Protein AF-A0A0C1ZP91-F1 (afdb_monomer)

Solvent-accessible surface area (backbone atoms only — not comparable to full-atom values): 10682 Å² total; per-residue (Å²): 117,46,75,73,34,44,32,31,67,25,42,77,54,98,69,32,85,36,66,92,68,91,70,69,47,80,35,94,42,63,52,50,47,45,60,62,28,72,87,40,62,14,32,35,36,49,31,34,38,62,63,51,17,61,76,68,73,49,92,61,82,46,59,36,38,35,39,37,32,61,29,98,87,71,45,51,30,37,38,63,49,68,50,74,67,58,51,55,47,22,51,74,31,60,67,39,19,51,50,51,40,49,47,58,48,51,51,32,64,55,53,69,41,49,36,34,54,35,58,76,94,48,93,82,56,77,71,55,68,48,73,66,48,50,53,51,49,43,35,49,40,47,76,35,74,90,56,35,61,40,31,38,42,33,26,38,92,81,43,46,65,66,58,50,28,61,44,18,49,97,45,30,87,63,50,44,72,48,96,89,42,32,29,32,40,53,44,38,37,66,72,80,73,80,128

Structure (mmCIF, N/CA/C/O backbone):
data_AF-A0A0C1ZP91-F1
#
_entry.id   AF-A0A0C1ZP91-F1
#
loop_
_atom_site.group_PDB
_atom_site.id
_atom_site.type_symbol
_atom_site.label_atom_id
_atom_site.label_alt_id
_atom_site.label_comp_id
_atom_site.label_asym_id
_atom_site.label_entity_id
_atom_site.label_seq_id
_atom_site.pdbx_PDB_ins_code
_atom_site.Cartn_x
_atom_site.Cartn_y
_atom_site.Cartn_z
_atom_site.occupancy
_atom_site.B_iso_or_equiv
_atom_site.auth_seq_id
_atom_site.auth_comp_id
_atom_site.auth_asym_id
_atom_site.auth_atom_id
_atom_site.pdbx_PDB_model_num
ATOM 1 N N . MET A 1 1 ? 0.456 10.373 -9.423 1.00 72.12 1 MET A N 1
ATOM 2 C CA . MET A 1 1 ? 1.164 9.106 -9.658 1.00 72.12 1 MET A CA 1
ATOM 3 C C . MET A 1 1 ? 1.231 8.874 -11.136 1.00 72.12 1 MET A C 1
ATOM 5 O O . MET A 1 1 ? 0.187 8.951 -11.780 1.00 72.12 1 MET A O 1
ATOM 9 N N . THR A 1 2 ? 2.419 8.551 -11.612 1.00 76.12 2 THR A N 1
ATOM 10 C CA . THR A 1 2 ? 2.637 8.054 -12.963 1.00 76.12 2 THR A CA 1
ATOM 11 C C . THR A 1 2 ? 3.173 6.639 -12.827 1.00 76.12 2 THR A C 1
ATOM 13 O O . THR A 1 2 ? 4.200 6.433 -12.184 1.00 76.12 2 THR A O 1
ATOM 16 N N . PHE A 1 3 ? 2.439 5.662 -13.354 1.00 77.06 3 PHE A N 1
ATOM 17 C CA . PHE A 1 3 ? 2.969 4.314 -13.531 1.00 77.06 3 PHE A CA 1
ATOM 18 C C . PHE A 1 3 ? 3.933 4.351 -14.720 1.00 77.06 3 PHE A C 1
ATOM 20 O O . PHE A 1 3 ? 3.575 4.897 -15.763 1.00 77.06 3 PHE A O 1
ATOM 27 N N . THR A 1 4 ? 5.151 3.833 -14.556 1.00 79.19 4 THR A N 1
ATOM 28 C CA . THR A 1 4 ? 6.205 3.935 -15.583 1.00 79.19 4 THR A CA 1
ATOM 29 C C . THR A 1 4 ? 6.060 2.897 -16.693 1.00 79.19 4 THR A C 1
ATOM 31 O O . THR A 1 4 ? 6.762 2.975 -17.696 1.00 79.19 4 THR A O 1
ATOM 34 N N . GLY A 1 5 ? 5.152 1.929 -16.529 1.00 82.44 5 GLY A N 1
ATOM 35 C CA . GLY A 1 5 ? 5.029 0.785 -17.428 1.00 82.44 5 GLY A CA 1
ATOM 36 C C . GLY A 1 5 ? 6.016 -0.337 -17.115 1.00 82.44 5 GLY A C 1
ATOM 37 O O . GLY A 1 5 ? 5.984 -1.354 -17.794 1.00 82.44 5 GLY A O 1
ATOM 38 N N . SER A 1 6 ? 6.876 -0.180 -16.106 1.00 87.06 6 SER A N 1
ATOM 39 C CA . SER A 1 6 ? 7.899 -1.162 -15.744 1.00 87.06 6 SER A CA 1
ATOM 40 C C . SER A 1 6 ? 7.416 -2.081 -14.621 1.00 87.06 6 SER A C 1
ATOM 42 O O . SER A 1 6 ? 6.981 -1.611 -13.562 1.00 87.06 6 SER A O 1
ATOM 44 N N . ILE A 1 7 ? 7.496 -3.392 -14.850 1.00 89.25 7 ILE A N 1
ATOM 45 C CA . ILE A 1 7 ? 7.271 -4.424 -13.836 1.00 89.25 7 ILE A CA 1
ATOM 46 C C . ILE A 1 7 ? 8.454 -5.386 -13.777 1.00 89.25 7 ILE A C 1
ATOM 48 O O . ILE A 1 7 ? 9.136 -5.618 -14.771 1.00 89.25 7 ILE A O 1
ATOM 52 N N . ILE A 1 8 ? 8.679 -5.988 -12.618 1.00 91.25 8 ILE A N 1
ATOM 53 C CA . ILE A 1 8 ? 9.723 -6.992 -12.404 1.00 91.25 8 ILE A CA 1
ATOM 54 C C . ILE A 1 8 ? 9.126 -8.227 -11.746 1.00 91.25 8 ILE A C 1
ATOM 56 O O . ILE A 1 8 ? 8.257 -8.109 -10.885 1.00 91.25 8 ILE A O 1
ATOM 60 N N . GLN A 1 9 ? 9.571 -9.414 -12.138 1.00 91.31 9 GLN A N 1
ATOM 61 C CA . GLN A 1 9 ? 9.096 -10.645 -11.519 1.00 91.31 9 GLN A CA 1
ATOM 62 C C . GLN A 1 9 ? 9.637 -10.787 -10.093 1.00 91.31 9 GLN A C 1
ATOM 64 O O . GLN A 1 9 ? 10.826 -10.586 -9.839 1.00 91.31 9 GLN A O 1
ATOM 69 N N . LEU A 1 10 ? 8.756 -11.168 -9.168 1.00 89.19 10 LEU A N 1
ATOM 70 C CA . LEU A 1 10 ? 9.111 -11.501 -7.794 1.00 89.19 10 LEU A CA 1
ATOM 71 C C . LEU A 1 10 ? 9.101 -13.010 -7.582 1.00 89.19 10 LEU A C 1
ATOM 73 O O . LEU A 1 10 ? 8.218 -13.727 -8.060 1.00 89.19 10 LEU A O 1
ATOM 77 N N . TYR A 1 11 ? 10.045 -13.453 -6.763 1.00 88.44 11 TYR A N 1
ATOM 78 C CA . TYR A 1 11 ? 10.218 -14.827 -6.326 1.00 88.44 11 TYR A CA 1
ATOM 79 C C . TYR A 1 11 ? 10.089 -14.914 -4.801 1.00 88.44 11 TYR A C 1
ATOM 81 O O . TYR A 1 11 ? 10.537 -14.005 -4.090 1.00 88.44 11 TYR A O 1
ATOM 89 N N . PRO A 1 12 ? 9.493 -15.997 -4.270 1.00 86.06 12 PRO A N 1
ATOM 90 C CA . PRO A 1 12 ? 9.399 -16.205 -2.836 1.00 86.06 12 PRO A CA 1
ATOM 91 C C . PRO A 1 12 ? 10.745 -16.657 -2.267 1.00 86.06 12 PRO A C 1
ATOM 93 O O . PRO A 1 12 ? 11.209 -17.760 -2.553 1.00 86.06 12 PRO A O 1
ATOM 96 N N . HIS A 1 13 ? 11.321 -15.87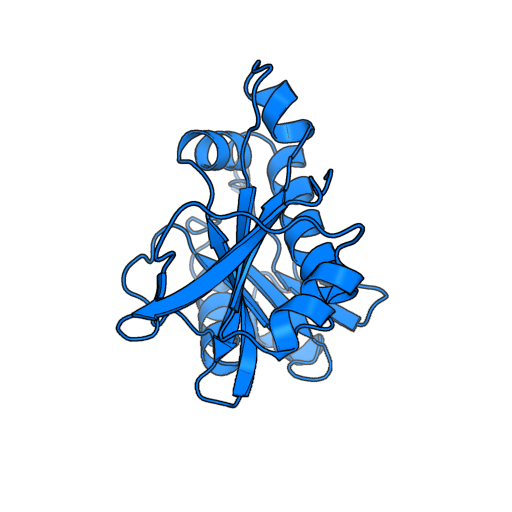2 -1.359 1.00 84.06 13 HIS A N 1
ATOM 97 C CA . HIS A 1 13 ? 12.457 -16.298 -0.541 1.00 84.06 13 HIS A CA 1
ATOM 98 C C . HIS A 1 13 ? 12.086 -16.239 0.941 1.00 84.06 13 HIS A C 1
ATOM 100 O O . HIS A 1 13 ? 11.932 -15.162 1.511 1.00 84.06 13 HIS A O 1
ATOM 106 N N . ASN A 1 14 ? 11.887 -17.395 1.583 1.00 78.19 14 ASN A N 1
ATOM 107 C CA . ASN A 1 14 ? 11.357 -17.474 2.956 1.00 78.19 14 ASN A CA 1
ATOM 108 C C . ASN A 1 14 ? 10.041 -16.684 3.138 1.00 78.19 14 ASN A C 1
ATOM 110 O O . ASN A 1 14 ? 9.800 -16.069 4.175 1.00 78.19 14 ASN A O 1
ATOM 114 N N . GLY A 1 15 ? 9.206 -16.673 2.093 1.00 71.56 15 GLY A N 1
ATOM 115 C CA . GLY A 1 15 ? 7.956 -15.916 2.026 1.00 71.56 15 GLY A CA 1
ATOM 116 C C . GLY A 1 15 ? 8.108 -14.457 1.589 1.00 71.56 15 GLY A C 1
ATOM 117 O O . GLY A 1 15 ? 7.094 -13.827 1.303 1.00 71.56 15 GLY A O 1
ATOM 118 N N . TRP A 1 16 ? 9.325 -13.912 1.512 1.00 74.88 16 TRP A N 1
ATOM 119 C CA . TRP A 1 16 ? 9.564 -12.518 1.136 1.00 74.88 16 TRP A CA 1
ATOM 120 C C . TRP A 1 16 ? 9.669 -12.329 -0.377 1.00 74.88 16 TRP A C 1
ATOM 122 O O . TRP A 1 16 ? 10.319 -13.145 -1.038 1.00 74.88 16 TRP A O 1
ATOM 132 N N . PRO A 1 17 ? 9.098 -11.237 -0.923 1.00 80.44 17 PRO A N 1
ATOM 133 C CA . PRO A 1 17 ? 9.290 -10.882 -2.318 1.00 80.44 17 PRO A CA 1
ATOM 134 C C . PRO A 1 17 ? 10.742 -10.513 -2.594 1.00 80.44 17 PRO A C 1
ATOM 136 O O . PRO A 1 17 ? 11.271 -9.564 -2.019 1.00 80.44 17 PRO A O 1
ATOM 139 N N . THR A 1 18 ? 11.374 -11.275 -3.481 1.00 84.25 18 THR A N 1
ATOM 140 C CA . THR A 1 18 ? 12.771 -11.094 -3.884 1.00 84.25 18 THR A CA 1
ATOM 141 C C . THR A 1 18 ? 12.868 -11.017 -5.400 1.00 84.25 18 THR A C 1
ATOM 143 O O . THR A 1 18 ? 12.135 -11.706 -6.104 1.00 84.25 18 THR A O 1
ATOM 146 N N . VAL A 1 19 ? 13.779 -10.188 -5.902 1.00 86.88 19 VAL A N 1
ATOM 147 C CA . VAL A 1 19 ? 14.145 -10.152 -7.321 1.00 86.88 19 VAL A CA 1
ATOM 148 C C . VAL A 1 19 ? 15.384 -11.020 -7.539 1.00 86.88 19 VAL A C 1
ATOM 150 O O . VAL A 1 19 ? 16.333 -10.944 -6.760 1.00 86.88 19 VAL A O 1
ATOM 153 N N . GLU A 1 20 ? 15.385 -11.856 -8.575 1.00 85.81 20 GLU A N 1
ATOM 154 C CA . GLU A 1 20 ? 16.545 -12.698 -8.927 1.00 85.81 20 GLU A CA 1
ATOM 155 C C . GLU A 1 20 ? 17.507 -12.008 -9.913 1.00 85.81 20 GLU A C 1
ATOM 157 O O . GLU A 1 20 ? 18.659 -12.412 -10.055 1.00 85.81 20 GLU A O 1
ATOM 162 N N . GLY A 1 21 ? 17.057 -10.930 -10.555 1.00 82.00 21 GLY A N 1
ATOM 163 C CA . GLY A 1 21 ? 17.813 -10.118 -11.506 1.00 82.00 21 GLY A CA 1
ATOM 164 C C . GLY A 1 21 ? 17.113 -8.781 -11.742 1.00 82.00 21 GLY A C 1
ATOM 165 O O . GLY A 1 21 ? 16.063 -8.538 -11.159 1.00 82.00 21 GLY A O 1
ATOM 166 N N . PHE A 1 22 ? 17.677 -7.917 -12.588 1.00 78.88 22 PHE A N 1
ATOM 167 C CA . PHE A 1 22 ? 17.111 -6.597 -12.924 1.00 78.88 22 PHE A CA 1
ATOM 168 C C . PHE A 1 22 ? 16.421 -6.583 -14.298 1.00 78.88 22 PHE A C 1
ATOM 170 O O . PHE A 1 22 ? 16.445 -5.579 -15.009 1.00 78.88 22 PHE A O 1
ATOM 177 N N . ASP A 1 23 ? 15.818 -7.707 -14.683 1.00 83.81 23 ASP A N 1
ATOM 178 C CA . ASP A 1 23 ? 15.137 -7.850 -15.967 1.00 83.81 23 ASP A CA 1
ATOM 179 C C . ASP A 1 23 ? 13.693 -7.354 -15.858 1.00 83.81 23 ASP A C 1
ATOM 181 O O . ASP A 1 23 ? 12.787 -8.056 -15.401 1.00 83.81 23 ASP A O 1
ATOM 185 N N . PHE A 1 24 ? 13.488 -6.105 -16.265 1.00 85.62 24 PHE A N 1
ATOM 186 C CA . PHE A 1 24 ? 12.171 -5.485 -16.288 1.00 85.62 24 PHE A CA 1
ATOM 187 C C . PHE A 1 24 ? 11.382 -5.899 -17.532 1.00 85.62 24 PHE A C 1
ATOM 189 O O . PHE A 1 24 ? 11.890 -5.899 -18.655 1.00 85.62 24 PHE A O 1
ATOM 196 N N . SER A 1 25 ? 10.105 -6.202 -17.326 1.00 88.19 25 SER A N 1
ATOM 197 C CA . SER A 1 25 ? 9.106 -6.344 -18.382 1.00 88.19 25 SER A CA 1
ATOM 198 C C . SER A 1 25 ? 8.293 -5.059 -18.496 1.00 88.19 25 SER A C 1
ATOM 200 O O . SER A 1 25 ? 7.968 -4.429 -17.490 1.00 88.19 25 SER A O 1
ATOM 202 N N . PHE A 1 26 ? 7.936 -4.680 -19.722 1.00 89.56 26 PHE A N 1
ATOM 203 C CA . PHE A 1 26 ? 7.153 -3.474 -19.978 1.00 89.56 26 PHE A CA 1
ATOM 204 C C . PHE A 1 26 ? 5.697 -3.812 -20.297 1.00 89.56 26 PHE A C 1
ATOM 206 O O . PHE A 1 26 ? 5.416 -4.656 -21.148 1.00 89.56 26 PHE A O 1
ATOM 213 N N . VAL A 1 27 ? 4.774 -3.123 -19.632 1.00 86.44 27 VAL A N 1
ATOM 214 C CA . VAL A 1 27 ? 3.322 -3.260 -19.788 1.00 86.44 27 VAL A CA 1
ATOM 215 C C . VAL A 1 27 ? 2.672 -1.885 -19.958 1.00 86.44 27 VAL A C 1
ATOM 217 O O . VAL A 1 27 ? 3.175 -0.879 -19.460 1.00 86.44 27 VAL A O 1
ATOM 220 N N . ASN A 1 28 ? 1.539 -1.818 -20.661 1.00 85.25 28 ASN A N 1
ATOM 221 C CA . ASN A 1 28 ? 0.925 -0.534 -21.032 1.00 85.25 28 ASN A CA 1
ATOM 222 C C . ASN A 1 28 ? 0.071 0.078 -19.912 1.00 85.25 28 ASN A C 1
ATOM 224 O O . ASN A 1 28 ? -0.246 1.268 -19.946 1.00 85.25 28 ASN A O 1
ATOM 228 N N . SER A 1 29 ? -0.338 -0.724 -18.927 1.00 85.25 29 SER A N 1
ATOM 229 C CA . SER A 1 29 ? -1.228 -0.292 -17.852 1.00 85.25 29 SER A CA 1
ATOM 230 C C . SER A 1 29 ? -1.069 -1.137 -16.583 1.00 85.25 29 SER A C 1
ATOM 232 O O . SER A 1 29 ? -0.498 -2.225 -16.604 1.00 85.25 29 SER A O 1
ATOM 234 N N . LEU A 1 30 ? -1.620 -0.656 -15.462 1.00 81.56 30 LEU A N 1
ATOM 235 C CA . LEU A 1 30 ? -1.694 -1.439 -14.219 1.00 81.56 30 LEU A CA 1
ATOM 236 C C . LEU A 1 30 ? -2.605 -2.673 -14.349 1.00 81.56 30 LEU A C 1
ATOM 238 O O . LEU A 1 30 ? -2.396 -3.672 -13.660 1.00 81.56 30 LEU A O 1
ATOM 242 N N . ALA A 1 31 ? -3.601 -2.623 -15.237 1.00 80.56 31 ALA A N 1
ATOM 243 C CA . ALA A 1 31 ? -4.423 -3.788 -15.546 1.00 80.56 31 ALA A CA 1
ATOM 244 C C . ALA A 1 31 ? -3.580 -4.870 -16.243 1.00 80.56 31 ALA A C 1
ATOM 246 O O . ALA A 1 31 ? -3.622 -6.031 -15.845 1.00 80.56 31 ALA A O 1
ATOM 247 N N . ASP A 1 32 ? -2.737 -4.472 -17.200 1.00 83.38 32 ASP A N 1
ATOM 248 C CA . ASP A 1 32 ? -1.811 -5.381 -17.886 1.00 83.38 32 ASP A CA 1
ATOM 249 C C . ASP A 1 32 ? -0.742 -5.937 -16.940 1.00 83.38 32 ASP A C 1
ATOM 251 O O . ASP A 1 32 ? -0.386 -7.107 -17.041 1.00 83.38 32 ASP A O 1
ATOM 255 N N . ALA A 1 33 ? -0.270 -5.135 -15.977 1.00 83.31 33 ALA A N 1
ATOM 256 C CA . ALA A 1 33 ? 0.613 -5.614 -14.914 1.00 83.31 33 ALA A CA 1
ATOM 257 C C . ALA A 1 33 ? -0.037 -6.760 -14.124 1.00 83.31 33 ALA A C 1
ATOM 259 O O . ALA A 1 33 ? 0.587 -7.789 -13.884 1.00 83.31 33 ALA A O 1
ATOM 260 N N . THR A 1 34 ? -1.315 -6.609 -13.771 1.00 75.38 34 THR A N 1
ATOM 261 C CA . THR A 1 34 ? -2.072 -7.633 -13.033 1.00 75.38 34 THR A CA 1
ATOM 262 C C . THR A 1 34 ? -2.251 -8.907 -13.859 1.00 75.38 34 THR A C 1
ATOM 264 O O . THR A 1 34 ? -2.149 -10.003 -13.314 1.00 75.38 34 THR A O 1
ATOM 267 N N . LEU A 1 35 ? -2.468 -8.777 -15.172 1.00 78.44 35 LEU A N 1
ATOM 268 C CA . LEU A 1 35 ? -2.511 -9.920 -16.087 1.00 78.44 35 LEU A CA 1
ATOM 269 C C . LEU A 1 35 ? -1.150 -10.615 -16.188 1.00 78.44 35 LEU A C 1
ATOM 271 O O . LEU A 1 35 ? -1.093 -11.831 -16.112 1.00 78.44 35 LEU A O 1
ATOM 275 N N . ALA A 1 36 ? -0.049 -9.870 -16.296 1.00 78.44 36 ALA A N 1
ATOM 276 C CA . ALA A 1 36 ? 1.293 -10.456 -16.309 1.00 78.44 36 ALA A CA 1
ATOM 277 C C . ALA A 1 36 ? 1.623 -11.189 -14.995 1.00 78.44 36 ALA A C 1
ATOM 279 O O . ALA A 1 36 ? 2.325 -12.197 -15.002 1.00 78.44 36 ALA A O 1
ATOM 280 N N . ALA A 1 37 ? 1.077 -10.718 -13.870 1.00 76.81 37 ALA A N 1
ATOM 281 C CA . ALA A 1 37 ? 1.272 -11.346 -12.572 1.00 76.81 37 ALA A CA 1
ATOM 282 C C . ALA A 1 37 ? 0.599 -12.721 -12.440 1.00 76.81 37 ALA A C 1
ATOM 284 O O . ALA A 1 37 ? 1.001 -13.471 -11.558 1.00 76.81 37 ALA A O 1
ATOM 285 N N . THR A 1 38 ? -0.393 -13.087 -13.267 1.00 74.38 38 THR A N 1
ATOM 286 C CA . THR A 1 38 ? -1.141 -14.347 -13.064 1.00 74.38 38 THR A CA 1
ATOM 287 C C . THR A 1 38 ? -0.270 -15.594 -13.150 1.00 74.38 38 THR A C 1
ATOM 289 O O . THR A 1 38 ? -0.564 -16.580 -12.478 1.00 74.38 38 THR A O 1
ATOM 292 N N . ASP A 1 39 ? 0.800 -15.541 -13.942 1.00 79.44 39 ASP A N 1
ATOM 293 C CA . ASP A 1 39 ? 1.730 -16.658 -14.129 1.00 79.44 39 ASP A CA 1
ATOM 294 C C . ASP A 1 39 ? 2.942 -16.587 -13.186 1.00 79.44 39 ASP A C 1
ATOM 296 O O . ASP A 1 39 ? 3.792 -17.480 -13.183 1.00 79.44 39 ASP A O 1
ATOM 300 N N . TRP A 1 40 ? 3.050 -15.527 -12.381 1.00 85.69 40 TRP A N 1
ATOM 301 C CA . TRP A 1 40 ? 4.175 -15.279 -11.484 1.00 85.69 40 TRP A CA 1
ATOM 302 C C . TRP A 1 40 ? 3.746 -15.389 -10.023 1.00 85.69 40 TRP A C 1
ATOM 304 O O . TRP A 1 40 ? 2.585 -15.218 -9.661 1.00 85.69 40 TRP A O 1
ATOM 314 N N . TRP A 1 41 ? 4.712 -15.637 -9.138 1.00 83.44 41 TRP A N 1
ATOM 315 C CA . TRP A 1 41 ? 4.435 -15.579 -7.702 1.00 83.44 41 TRP A CA 1
ATOM 316 C C . TRP A 1 41 ? 4.102 -14.144 -7.246 1.00 83.44 41 TRP A C 1
ATOM 318 O O . TRP A 1 41 ? 3.264 -13.944 -6.358 1.00 83.44 41 TRP A O 1
ATOM 328 N N . GLY A 1 42 ? 4.720 -13.146 -7.887 1.00 85.06 42 GLY A N 1
ATOM 329 C CA . GLY A 1 42 ? 4.395 -11.734 -7.732 1.00 85.06 42 GLY A CA 1
ATOM 330 C C . GLY A 1 42 ? 5.092 -10.824 -8.746 1.00 85.06 42 GLY A C 1
ATOM 331 O O . GLY A 1 42 ? 5.924 -11.274 -9.532 1.00 85.06 42 GLY A O 1
ATOM 332 N N . ILE A 1 43 ? 4.764 -9.534 -8.689 1.00 88.19 43 ILE A N 1
ATOM 333 C CA . ILE A 1 43 ? 5.343 -8.445 -9.478 1.00 88.19 43 ILE A CA 1
ATOM 334 C C . ILE A 1 43 ? 5.791 -7.282 -8.587 1.00 88.19 43 ILE A C 1
ATOM 336 O O . ILE A 1 43 ? 5.066 -6.849 -7.694 1.00 88.19 43 ILE A O 1
ATOM 340 N N . GLY A 1 44 ? 6.978 -6.746 -8.841 1.00 88.00 44 GLY A N 1
ATOM 341 C CA . GLY A 1 44 ? 7.384 -5.424 -8.388 1.00 88.00 44 GLY A CA 1
ATOM 342 C C . GLY A 1 44 ? 6.933 -4.400 -9.422 1.00 88.00 44 GLY A C 1
ATOM 343 O O . GLY A 1 44 ? 7.103 -4.615 -10.619 1.00 88.00 44 GLY A O 1
ATOM 344 N N . ILE A 1 45 ? 6.334 -3.308 -8.972 1.00 86.81 45 ILE A N 1
ATOM 345 C CA . ILE A 1 45 ? 5.780 -2.248 -9.808 1.00 86.81 45 ILE A CA 1
ATOM 346 C C . ILE A 1 45 ? 6.459 -0.952 -9.407 1.00 86.81 45 ILE A C 1
ATOM 348 O O . ILE A 1 45 ? 6.406 -0.543 -8.242 1.00 86.81 45 ILE A O 1
ATOM 352 N N . GLU A 1 46 ? 7.066 -0.299 -10.387 1.00 82.06 46 GLU A N 1
ATOM 353 C CA . GLU A 1 46 ? 7.675 1.006 -10.201 1.00 82.06 46 GLU A CA 1
ATOM 354 C C . GLU A 1 46 ? 6.650 2.111 -10.486 1.00 82.06 46 GLU A C 1
ATOM 356 O O . GLU A 1 46 ? 6.037 2.192 -11.557 1.00 82.06 46 GLU A O 1
ATOM 361 N N . CYS A 1 47 ? 6.462 2.990 -9.507 1.00 78.88 47 CYS A N 1
ATOM 362 C CA . CYS A 1 47 ? 5.597 4.150 -9.628 1.00 78.88 47 CYS A CA 1
ATOM 363 C C . CYS A 1 47 ? 6.356 5.424 -9.268 1.00 78.88 47 CYS A C 1
ATOM 365 O O . CYS A 1 47 ? 7.121 5.473 -8.305 1.00 78.88 47 CYS A O 1
ATOM 367 N N . VAL A 1 48 ? 6.047 6.501 -9.988 1.00 77.00 48 VAL A N 1
ATOM 368 C CA . VAL A 1 48 ? 6.608 7.828 -9.737 1.00 77.00 48 VAL A CA 1
ATOM 369 C C . VAL A 1 48 ? 5.574 8.727 -9.060 1.00 77.00 48 VAL A C 1
ATOM 371 O O . VAL A 1 48 ? 4.452 8.929 -9.553 1.00 77.00 48 VAL A O 1
ATOM 374 N N . SER A 1 49 ? 5.961 9.306 -7.920 1.00 76.75 49 SER A N 1
ATOM 375 C CA . SER A 1 49 ? 5.204 10.359 -7.242 1.00 76.75 49 SER A CA 1
ATOM 376 C C . SER A 1 49 ? 5.778 11.738 -7.567 1.00 76.75 49 SER A C 1
ATOM 378 O O . SER A 1 49 ? 6.827 12.125 -7.059 1.00 76.75 49 SER A O 1
ATOM 380 N N . GLN A 1 50 ? 5.046 12.513 -8.371 1.00 77.44 50 GLN A N 1
ATOM 381 C CA . GLN A 1 50 ? 5.420 13.888 -8.711 1.00 77.44 50 GLN A CA 1
ATOM 382 C C . GLN A 1 50 ? 5.497 14.804 -7.474 1.00 77.44 50 GLN A C 1
ATOM 384 O O . GLN A 1 50 ? 6.396 15.628 -7.377 1.00 77.44 50 GLN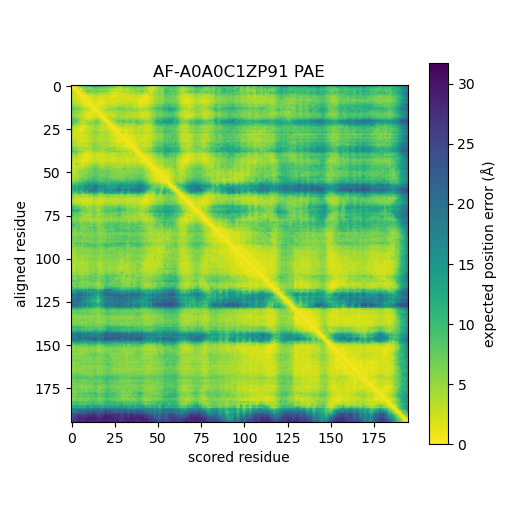 A O 1
ATOM 389 N N . VAL A 1 51 ? 4.611 14.600 -6.490 1.00 78.25 51 VAL A N 1
ATOM 390 C CA . VAL A 1 51 ? 4.603 15.357 -5.224 1.00 78.25 51 VAL A CA 1
ATOM 391 C C . VAL A 1 51 ? 5.888 15.108 -4.429 1.00 78.25 51 VAL A C 1
ATOM 393 O O . VAL A 1 51 ? 6.452 16.036 -3.854 1.00 78.25 51 VAL A O 1
ATOM 396 N N . LEU A 1 52 ? 6.383 13.865 -4.420 1.00 74.81 52 LEU A N 1
ATOM 397 C CA . LEU A 1 52 ? 7.666 13.553 -3.792 1.00 74.81 52 LEU A CA 1
ATOM 398 C C . LEU A 1 52 ? 8.845 14.130 -4.582 1.00 74.81 52 LEU A C 1
ATOM 400 O O . LEU A 1 52 ? 9.774 14.638 -3.966 1.00 74.81 52 LEU A O 1
ATOM 404 N N . ILE A 1 53 ? 8.814 14.080 -5.917 1.00 78.00 53 ILE A N 1
ATOM 405 C CA . ILE A 1 53 ? 9.856 14.681 -6.768 1.00 78.00 53 ILE A CA 1
ATOM 406 C C . ILE A 1 53 ? 9.990 16.180 -6.475 1.00 78.00 53 ILE A C 1
ATOM 408 O O . ILE A 1 53 ? 11.085 16.654 -6.164 1.00 78.00 53 ILE A O 1
ATOM 412 N N . GLU A 1 54 ? 8.872 16.906 -6.512 1.00 80.50 54 GLU A N 1
ATOM 413 C CA . GLU A 1 54 ? 8.824 18.351 -6.276 1.00 80.50 54 GLU A CA 1
ATOM 414 C C . GLU A 1 54 ? 9.253 18.702 -4.850 1.00 80.50 54 GLU A C 1
ATOM 416 O O . GLU A 1 54 ? 10.128 19.546 -4.660 1.00 80.50 54 GLU A O 1
ATOM 421 N N . GLY A 1 55 ? 8.709 18.009 -3.844 1.00 74.25 55 GLY A N 1
ATOM 422 C CA . GLY A 1 55 ? 9.045 18.268 -2.444 1.00 74.25 55 GLY A CA 1
ATOM 423 C C . GLY A 1 55 ? 10.484 17.894 -2.064 1.00 74.25 55 GLY A C 1
ATOM 424 O O . GLY A 1 55 ? 11.038 18.481 -1.137 1.00 74.25 55 GLY A O 1
ATOM 425 N N . LEU A 1 56 ? 11.116 16.954 -2.776 1.00 77.12 56 LEU A N 1
ATOM 426 C CA . LEU A 1 56 ? 12.533 16.609 -2.594 1.00 77.12 56 LEU A CA 1
ATOM 427 C C . LEU A 1 56 ? 13.481 17.493 -3.422 1.00 77.12 56 LEU A C 1
ATOM 429 O O . LEU A 1 56 ? 14.696 17.372 -3.255 1.00 77.12 56 LEU A O 1
ATOM 433 N N . GLY A 1 57 ? 12.963 18.345 -4.315 1.00 75.75 57 GLY A N 1
ATOM 434 C CA . GLY A 1 57 ? 13.773 19.162 -5.224 1.00 75.75 57 GLY A CA 1
ATOM 435 C C . GLY A 1 57 ? 14.617 18.330 -6.195 1.00 75.75 57 GLY A C 1
ATOM 436 O O . GLY A 1 57 ? 15.732 18.724 -6.540 1.00 75.75 57 GLY A O 1
ATOM 437 N N . ARG A 1 58 ? 14.126 17.149 -6.583 1.00 69.75 58 ARG A N 1
ATOM 438 C CA . ARG A 1 58 ? 14.834 16.196 -7.448 1.00 69.75 58 ARG A CA 1
ATOM 439 C C . ARG A 1 58 ? 14.290 16.238 -8.872 1.00 69.75 58 ARG A C 1
ATOM 441 O O . ARG A 1 58 ? 13.164 16.662 -9.105 1.00 69.75 58 ARG A O 1
ATOM 448 N N . THR A 1 59 ? 15.101 15.791 -9.824 1.00 59.38 59 THR A N 1
ATOM 449 C CA . THR A 1 59 ? 14.693 15.574 -11.224 1.00 59.38 59 THR A CA 1
ATOM 450 C C . THR A 1 59 ? 14.695 14.096 -11.611 1.00 59.38 59 THR A C 1
ATOM 452 O O . THR A 1 59 ? 14.242 13.749 -12.698 1.00 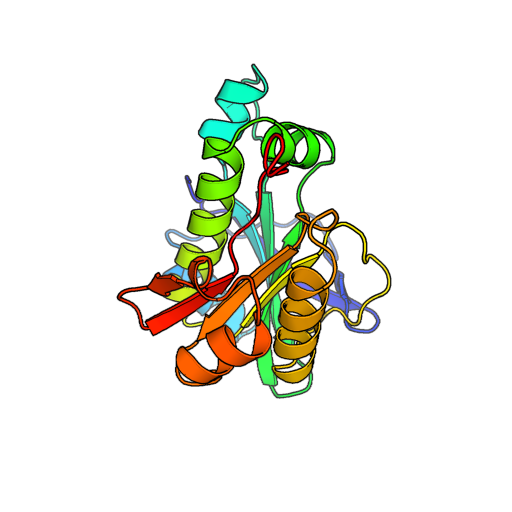59.38 59 THR A O 1
ATOM 455 N N . ASP A 1 60 ? 15.196 13.230 -10.731 1.00 58.91 60 ASP A N 1
ATOM 456 C CA . ASP A 1 60 ? 15.190 11.779 -10.859 1.00 58.91 60 ASP A CA 1
ATOM 457 C C . ASP A 1 60 ? 14.057 11.151 -10.035 1.00 58.91 60 ASP A C 1
ATOM 459 O O . ASP A 1 60 ? 13.487 11.772 -9.131 1.00 58.91 60 ASP A O 1
ATOM 463 N N . ALA A 1 61 ? 13.685 9.921 -10.394 1.00 56.88 61 ALA A N 1
ATOM 464 C CA . ALA A 1 61 ? 12.528 9.244 -9.831 1.00 56.88 61 ALA A CA 1
ATOM 465 C C . ALA A 1 61 ? 12.649 9.118 -8.300 1.00 56.88 61 ALA A C 1
ATOM 467 O O . ALA A 1 61 ? 13.578 8.518 -7.757 1.00 56.88 61 ALA A O 1
ATOM 468 N N . ALA A 1 62 ? 11.680 9.683 -7.575 1.00 59.38 62 ALA A N 1
ATOM 469 C CA . ALA A 1 62 ? 11.399 9.275 -6.205 1.00 59.38 62 ALA A CA 1
ATOM 470 C C . ALA A 1 62 ? 10.635 7.948 -6.289 1.00 59.38 62 ALA A C 1
ATOM 472 O O . ALA A 1 62 ? 9.402 7.933 -6.275 1.00 59.38 62 ALA A O 1
ATOM 473 N N . GLU A 1 63 ? 11.387 6.870 -6.505 1.00 63.44 63 GLU A N 1
ATOM 474 C CA . GLU A 1 63 ? 10.849 5.544 -6.788 1.00 63.44 63 GLU A CA 1
ATOM 475 C C . GLU A 1 63 ? 10.049 5.045 -5.591 1.00 63.44 63 GLU A C 1
ATOM 477 O O . GLU A 1 63 ? 10.549 4.901 -4.469 1.00 63.44 63 GLU A O 1
ATOM 482 N N . VAL A 1 64 ? 8.771 4.812 -5.852 1.00 71.56 64 VAL A N 1
ATOM 483 C CA . VAL A 1 64 ? 7.888 4.103 -4.950 1.00 71.56 64 VAL A CA 1
ATOM 484 C C . VAL A 1 64 ? 7.696 2.718 -5.534 1.00 71.56 64 VAL A C 1
ATOM 486 O O . VAL A 1 64 ? 7.137 2.571 -6.624 1.00 71.56 64 VAL A O 1
ATOM 489 N N . TYR A 1 65 ? 8.148 1.712 -4.795 1.00 77.38 65 TYR A N 1
ATOM 490 C CA . TYR A 1 65 ? 8.074 0.326 -5.224 1.00 77.38 65 TYR A CA 1
ATOM 491 C C . TYR A 1 65 ? 6.897 -0.365 -4.556 1.00 77.38 65 TYR A C 1
ATOM 493 O O . TYR A 1 65 ? 6.808 -0.427 -3.329 1.00 77.38 65 TYR A O 1
ATOM 501 N N . PHE A 1 66 ? 6.008 -0.924 -5.367 1.00 81.19 66 PHE A N 1
ATOM 502 C CA . PHE A 1 66 ? 4.936 -1.786 -4.892 1.00 81.19 66 PHE A CA 1
ATOM 503 C C . PHE A 1 66 ? 5.246 -3.228 -5.265 1.00 81.19 66 PHE A C 1
ATOM 505 O O . PHE A 1 66 ? 5.319 -3.563 -6.438 1.00 81.19 66 PHE A O 1
ATOM 512 N N . ASN A 1 67 ? 5.382 -4.092 -4.273 1.00 83.50 67 ASN A N 1
ATOM 513 C CA . ASN A 1 67 ? 5.471 -5.528 -4.460 1.00 83.50 67 ASN A CA 1
ATOM 514 C C . ASN A 1 67 ? 4.079 -6.128 -4.314 1.00 83.50 67 ASN A C 1
ATOM 516 O O . ASN A 1 67 ? 3.513 -6.120 -3.223 1.00 83.50 67 ASN A O 1
ATOM 520 N N . VAL A 1 68 ? 3.540 -6.669 -5.394 1.00 82.12 68 VAL A N 1
ATOM 521 C CA . VAL A 1 68 ? 2.264 -7.379 -5.423 1.00 82.12 68 VAL A CA 1
ATOM 522 C C . VAL A 1 68 ? 2.542 -8.872 -5.535 1.00 82.12 68 VAL A C 1
ATOM 524 O O . VAL A 1 68 ? 3.217 -9.289 -6.463 1.00 82.12 68 VAL A O 1
ATOM 527 N N . PHE A 1 69 ? 2.068 -9.700 -4.613 1.00 79.81 69 PHE A N 1
ATOM 528 C CA . PHE A 1 69 ? 2.387 -11.134 -4.595 1.00 79.81 69 PHE A CA 1
ATOM 529 C C . PHE A 1 69 ? 1.308 -11.953 -3.898 1.00 79.81 69 PHE A C 1
ATOM 531 O O . PHE A 1 69 ? 0.472 -11.419 -3.166 1.00 79.81 69 PHE A O 1
ATOM 538 N N . THR A 1 70 ? 1.324 -13.263 -4.128 1.00 74.19 70 THR A N 1
ATOM 539 C CA . THR A 1 70 ? 0.335 -14.176 -3.549 1.00 74.19 70 THR A CA 1
ATOM 540 C C . THR A 1 70 ? 0.688 -14.549 -2.105 1.00 74.19 70 THR A C 1
ATOM 542 O O . THR A 1 70 ? 1.809 -14.955 -1.793 1.00 74.19 70 THR A O 1
ATOM 545 N N . GLY A 1 71 ? -0.296 -14.422 -1.216 1.00 69.56 71 GLY A N 1
ATOM 546 C CA . GLY A 1 71 ? -0.241 -14.817 0.186 1.00 69.56 71 GLY A CA 1
ATOM 547 C C . GLY A 1 71 ? -0.396 -16.323 0.432 1.00 69.56 71 GLY A C 1
ATOM 548 O O . GLY A 1 71 ? -0.812 -17.049 -0.469 1.00 69.56 71 GLY A O 1
ATOM 549 N N . PRO A 1 72 ? -0.128 -16.841 1.652 1.00 66.31 72 PRO A N 1
ATOM 550 C CA . PRO A 1 72 ? -0.251 -18.267 1.957 1.00 66.31 72 PRO A CA 1
ATOM 551 C C . PRO A 1 72 ? -1.693 -18.782 1.884 1.00 66.31 72 PRO A C 1
ATOM 553 O O . PRO A 1 72 ? -1.911 -19.981 1.766 1.00 66.31 72 PRO A O 1
ATOM 556 N N . ASP A 1 73 ? -2.675 -17.886 1.975 1.00 67.25 73 ASP A N 1
ATOM 557 C CA . ASP A 1 73 ? -4.107 -18.156 1.818 1.00 67.25 73 ASP A CA 1
ATOM 558 C C . ASP A 1 73 ? -4.584 -18.038 0.357 1.00 67.25 73 ASP A C 1
ATOM 560 O O . ASP A 1 73 ? -5.785 -18.113 0.089 1.00 67.25 73 ASP A O 1
ATOM 564 N N . GLY A 1 74 ? -3.659 -17.844 -0.590 1.00 67.88 74 GLY A N 1
ATOM 565 C CA . GLY A 1 74 ? -3.954 -17.667 -2.011 1.00 67.88 74 GLY A CA 1
ATOM 566 C C . GLY A 1 74 ? -4.501 -16.283 -2.368 1.00 67.88 74 GLY A C 1
ATOM 567 O O . GLY A 1 74 ? -4.924 -16.079 -3.503 1.00 67.88 74 GLY A O 1
ATOM 568 N N . GLN A 1 75 ? -4.520 -15.330 -1.429 1.00 69.50 75 GLN A N 1
ATOM 569 C CA . GLN A 1 75 ? -4.970 -13.963 -1.689 1.00 69.50 75 GLN A CA 1
ATOM 570 C C . GLN A 1 75 ? -3.819 -13.080 -2.167 1.00 69.50 75 GLN A C 1
ATOM 572 O O . GLN A 1 75 ? -2.709 -13.138 -1.640 1.00 69.50 75 GLN A O 1
ATOM 577 N N . TRP A 1 76 ? -4.094 -12.198 -3.124 1.00 69.94 76 TRP A N 1
ATOM 578 C CA . TRP A 1 76 ? -3.131 -11.187 -3.545 1.00 69.94 76 TRP A CA 1
ATOM 579 C C . TRP A 1 76 ? -2.912 -10.136 -2.459 1.00 69.94 76 TRP A C 1
ATOM 581 O O . TRP A 1 76 ? -3.854 -9.601 -1.867 1.00 69.94 76 TRP A O 1
ATOM 591 N N . THR A 1 77 ? -1.643 -9.829 -2.239 1.00 71.62 77 THR A N 1
ATOM 592 C CA . THR A 1 77 ? -1.135 -8.896 -1.244 1.00 71.62 77 THR A CA 1
ATOM 593 C C . THR A 1 77 ? -0.298 -7.834 -1.923 1.00 71.62 77 THR A C 1
ATOM 595 O O . THR A 1 77 ? 0.426 -8.132 -2.867 1.00 71.62 77 THR A O 1
ATOM 598 N N . ILE A 1 78 ? -0.327 -6.619 -1.380 1.00 76.06 78 ILE A N 1
ATOM 599 C CA . ILE A 1 78 ? 0.596 -5.553 -1.764 1.00 76.06 78 ILE A CA 1
ATOM 600 C C . ILE A 1 78 ? 1.440 -5.140 -0.557 1.00 76.06 78 ILE A C 1
ATOM 602 O O . ILE A 1 78 ? 0.895 -4.680 0.453 1.00 76.06 78 ILE A O 1
ATOM 606 N N . SER A 1 79 ? 2.759 -5.237 -0.702 1.00 74.19 79 SER A N 1
ATOM 607 C CA . SER A 1 79 ? 3.760 -4.568 0.127 1.00 74.19 79 SER A CA 1
ATOM 608 C C . SER A 1 79 ? 4.271 -3.332 -0.609 1.00 74.19 79 SER A C 1
ATOM 610 O O . SER A 1 79 ? 4.422 -3.332 -1.825 1.00 74.19 79 SER A O 1
ATOM 612 N N . TYR A 1 80 ? 4.521 -2.264 0.128 1.00 73.19 80 TYR A N 1
ATOM 613 C CA . TYR A 1 80 ? 5.066 -1.022 -0.400 1.00 73.19 80 TYR A CA 1
ATOM 614 C C . TYR A 1 80 ? 6.435 -0.796 0.229 1.00 73.19 80 TYR A C 1
ATOM 616 O O . TYR A 1 80 ? 6.577 -0.954 1.442 1.00 73.19 80 TYR A O 1
ATOM 624 N N . ASN A 1 81 ? 7.391 -0.336 -0.574 1.00 70.88 81 ASN A N 1
ATOM 625 C CA . ASN A 1 81 ? 8.703 0.119 -0.136 1.00 70.88 81 ASN A CA 1
ATOM 626 C C . ASN A 1 81 ? 8.950 1.555 -0.622 1.00 70.88 81 ASN A C 1
ATOM 628 O O . ASN A 1 81 ? 8.792 1.860 -1.806 1.00 70.88 81 ASN A O 1
ATOM 632 N N . GLU A 1 82 ? 9.389 2.426 0.289 1.00 70.00 82 GLU A N 1
ATOM 633 C CA . GLU A 1 82 ? 9.898 3.762 -0.037 1.00 70.00 82 GLU A CA 1
ATOM 634 C C . GLU A 1 82 ? 11.303 3.974 0.513 1.00 70.00 82 GLU A C 1
ATOM 636 O O . GLU A 1 82 ? 11.714 3.361 1.497 1.00 70.00 82 GLU A O 1
ATOM 641 N N . LEU A 1 83 ? 12.041 4.890 -0.110 1.00 70.81 83 LEU A N 1
ATOM 642 C CA . LEU A 1 83 ? 13.332 5.340 0.397 1.00 70.81 83 LEU A CA 1
ATOM 643 C C . LEU A 1 83 ? 13.151 6.209 1.655 1.00 70.81 83 LEU A C 1
ATOM 645 O O . LEU A 1 83 ? 12.229 7.020 1.732 1.00 70.81 83 LEU A O 1
ATOM 649 N N . PHE A 1 84 ? 14.113 6.155 2.582 1.00 73.94 84 PHE A N 1
ATOM 650 C CA . PHE A 1 84 ? 14.115 6.933 3.838 1.00 73.94 84 PHE A CA 1
ATOM 651 C C . PHE A 1 84 ? 13.840 8.442 3.657 1.00 73.94 84 PHE A C 1
ATOM 653 O O . PHE A 1 84 ? 13.244 9.100 4.507 1.00 73.94 84 PHE A O 1
ATOM 660 N N . ARG A 1 85 ? 14.260 9.032 2.532 1.00 73.62 85 ARG A N 1
ATOM 661 C CA . ARG A 1 85 ? 13.984 10.447 2.231 1.00 73.62 85 ARG A CA 1
ATOM 662 C C . ARG A 1 85 ? 12.515 10.703 1.877 1.00 73.62 85 ARG A C 1
ATOM 664 O O . ARG A 1 85 ? 11.968 11.706 2.326 1.00 73.62 85 ARG A O 1
ATOM 671 N N . ALA A 1 86 ? 11.885 9.806 1.114 1.00 73.62 86 ALA A N 1
ATOM 672 C CA . ALA A 1 86 ? 10.456 9.874 0.800 1.00 73.62 86 ALA A CA 1
ATOM 673 C C . ALA A 1 86 ? 9.613 9.699 2.071 1.00 73.62 86 ALA A C 1
ATOM 675 O O . ALA A 1 86 ? 8.689 10.478 2.303 1.00 73.62 86 ALA A O 1
ATOM 676 N N . PHE A 1 87 ? 10.030 8.777 2.944 1.00 76.62 87 PHE A N 1
ATOM 677 C CA . PHE A 1 87 ? 9.472 8.620 4.284 1.00 76.62 87 PHE A CA 1
ATOM 678 C C . PHE A 1 87 ? 9.512 9.929 5.089 1.00 76.62 87 PHE A C 1
ATOM 680 O O . PHE A 1 87 ? 8.472 10.416 5.529 1.00 76.62 87 PHE A O 1
ATOM 687 N N . ASN A 1 88 ? 10.685 10.557 5.232 1.00 76.25 88 ASN A N 1
ATOM 688 C CA . ASN A 1 88 ? 10.810 11.803 5.998 1.00 76.25 88 ASN A CA 1
ATOM 689 C C . ASN A 1 88 ? 9.951 12.937 5.430 1.00 76.25 88 ASN A C 1
ATOM 691 O O . ASN A 1 88 ? 9.334 13.682 6.191 1.00 76.25 88 ASN A O 1
ATOM 695 N N . LEU A 1 89 ? 9.886 13.063 4.103 1.00 75.31 89 LEU A N 1
ATOM 696 C CA . LEU A 1 89 ? 9.070 14.088 3.461 1.00 75.31 89 LEU A CA 1
ATOM 697 C C . LEU A 1 89 ? 7.572 13.846 3.694 1.00 75.31 89 LEU A C 1
ATOM 699 O O . LEU A 1 89 ? 6.841 14.788 3.997 1.00 75.31 89 LEU A O 1
ATOM 703 N N . ARG A 1 90 ? 7.120 12.586 3.633 1.00 77.06 90 ARG A N 1
ATOM 704 C CA . ARG A 1 90 ? 5.741 12.187 3.960 1.00 77.06 90 ARG A CA 1
ATOM 705 C C . ARG A 1 90 ? 5.334 12.607 5.373 1.00 77.06 90 ARG A C 1
ATOM 707 O O . ARG A 1 90 ? 4.184 12.984 5.586 1.00 77.06 90 ARG A O 1
ATOM 714 N N . LEU A 1 91 ? 6.257 12.558 6.332 1.00 76.62 91 LEU A N 1
ATOM 715 C CA . LEU A 1 91 ? 5.994 13.018 7.699 1.00 76.62 91 LEU A CA 1
ATOM 716 C C . LEU A 1 91 ? 5.878 14.536 7.815 1.00 76.62 91 LEU A C 1
ATOM 718 O O . LEU A 1 91 ? 5.262 15.030 8.750 1.00 76.62 91 LEU A O 1
ATOM 722 N N . GLN A 1 92 ? 6.472 15.284 6.895 1.00 75.31 92 GLN A N 1
ATOM 723 C CA . GLN A 1 92 ? 6.494 16.743 6.954 1.00 75.31 92 GLN A CA 1
ATOM 724 C C . GLN A 1 92 ? 5.377 17.369 6.113 1.00 75.31 92 GLN A C 1
ATOM 726 O O . GLN A 1 92 ? 4.918 18.464 6.429 1.00 75.31 92 GLN A O 1
ATOM 731 N N . LEU A 1 93 ? 4.914 16.673 5.069 1.00 77.00 93 LEU A N 1
ATOM 732 C CA . LEU A 1 93 ? 3.946 17.180 4.101 1.00 77.00 93 LEU A CA 1
ATOM 733 C C . LEU A 1 93 ? 2.695 16.296 4.039 1.00 77.00 93 LEU A C 1
ATOM 735 O O . LEU A 1 93 ? 2.725 15.167 3.546 1.00 77.00 93 LEU A O 1
ATOM 739 N N . ALA A 1 94 ? 1.556 16.852 4.460 1.00 77.31 94 ALA A N 1
ATOM 740 C CA . ALA A 1 94 ? 0.261 16.171 4.390 1.00 77.31 94 ALA A CA 1
ATOM 741 C C . ALA A 1 94 ? -0.102 15.743 2.955 1.00 77.31 94 ALA A C 1
ATOM 743 O O . ALA A 1 94 ? -0.638 14.655 2.748 1.00 77.31 94 ALA A O 1
ATOM 744 N N . GLU A 1 95 ? 0.243 16.562 1.961 1.00 79.31 95 GLU A N 1
ATOM 745 C CA . GLU A 1 95 ? 0.018 16.268 0.542 1.00 79.31 95 GLU A CA 1
ATOM 746 C C . GLU A 1 95 ? 0.799 15.032 0.076 1.00 79.31 95 GLU A C 1
ATOM 748 O O . GLU A 1 95 ? 0.266 14.215 -0.676 1.00 79.31 95 GLU A O 1
ATOM 753 N N . ALA A 1 96 ? 2.025 14.831 0.572 1.00 77.38 96 ALA A N 1
ATOM 754 C CA . ALA A 1 96 ? 2.821 13.645 0.263 1.00 77.38 96 ALA A CA 1
ATOM 755 C C . ALA A 1 96 ? 2.189 12.374 0.862 1.00 77.38 96 ALA A C 1
ATOM 757 O O . ALA A 1 96 ? 2.047 11.367 0.167 1.00 77.38 96 ALA A O 1
ATOM 758 N N . ALA A 1 97 ? 1.713 12.427 2.111 1.00 78.12 97 ALA A N 1
ATOM 759 C CA . ALA A 1 97 ? 0.991 11.316 2.745 1.00 78.12 97 ALA A CA 1
ATOM 760 C C . ALA A 1 97 ? -0.317 10.955 2.022 1.00 78.12 97 ALA A C 1
ATOM 762 O O . ALA A 1 97 ? -0.615 9.774 1.797 1.00 78.12 97 ALA A O 1
ATOM 763 N N . GLN A 1 98 ? -1.080 11.964 1.603 1.00 79.88 98 GLN A N 1
ATOM 764 C CA . GLN A 1 98 ? -2.300 11.771 0.819 1.00 79.88 98 GLN A CA 1
ATOM 765 C C . GLN A 1 98 ? -2.003 11.186 -0.562 1.00 79.88 98 GLN A C 1
ATOM 767 O O . GLN A 1 98 ? -2.721 10.293 -1.022 1.00 79.88 98 GLN A O 1
ATOM 772 N N . ASN A 1 99 ? -0.935 11.652 -1.214 1.00 80.44 99 ASN A N 1
ATOM 773 C CA . ASN A 1 99 ? -0.522 11.146 -2.515 1.00 80.44 99 ASN A CA 1
ATOM 774 C C . ASN A 1 99 ? -0.201 9.652 -2.446 1.00 80.44 99 ASN A C 1
ATOM 776 O O . ASN A 1 99 ? -0.741 8.881 -3.233 1.00 80.44 99 ASN A O 1
ATOM 780 N N . LEU A 1 100 ? 0.588 9.236 -1.457 1.00 79.00 100 LEU A N 1
ATOM 781 C CA . LEU A 1 100 ? 0.988 7.840 -1.288 1.00 79.00 100 LEU A CA 1
ATOM 782 C C . LEU A 1 100 ? -0.180 6.929 -0.900 1.00 79.00 100 LEU 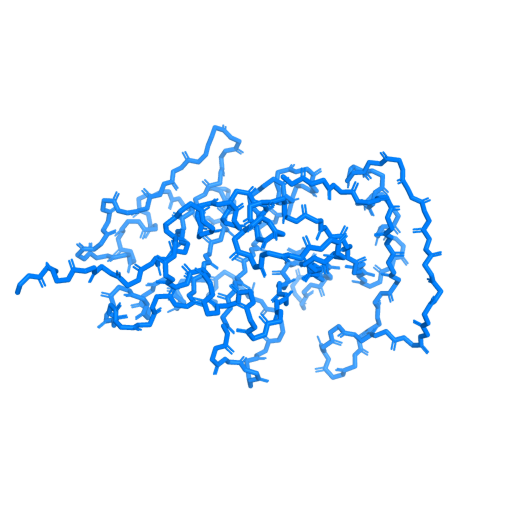A C 1
ATOM 784 O O . LEU A 1 100 ? -0.322 5.845 -1.465 1.00 79.00 100 LEU A O 1
ATOM 788 N N . THR A 1 101 ? -1.085 7.398 -0.035 1.00 81.94 101 THR A N 1
ATOM 789 C CA . THR A 1 101 ? -2.339 6.677 0.256 1.00 81.94 101 THR A CA 1
ATOM 790 C C . THR A 1 101 ? -3.157 6.479 -1.024 1.00 81.94 101 THR A C 1
ATOM 792 O O . THR A 1 101 ? -3.659 5.390 -1.299 1.00 81.94 101 THR A O 1
ATOM 795 N N . SER A 1 102 ? -3.258 7.526 -1.848 1.00 82.69 102 SER A N 1
ATOM 796 C CA . SER A 1 102 ? -3.977 7.468 -3.124 1.00 82.69 102 SER A CA 1
ATOM 797 C C . SER A 1 102 ? -3.311 6.513 -4.116 1.00 82.69 102 SER A C 1
ATOM 799 O O . SER A 1 102 ? -4.003 5.866 -4.897 1.00 82.69 102 SER A O 1
ATOM 801 N N . MET A 1 103 ? -1.980 6.406 -4.094 1.00 82.00 103 MET A N 1
ATOM 802 C CA . MET A 1 103 ? -1.232 5.454 -4.919 1.00 82.00 103 MET A CA 1
ATOM 803 C C . MET A 1 103 ? -1.535 4.010 -4.524 1.00 82.00 103 MET A C 1
ATOM 805 O O . MET A 1 103 ? -1.905 3.211 -5.381 1.00 82.00 103 MET A O 1
ATOM 809 N N . GLN A 1 104 ? -1.460 3.706 -3.227 1.00 83.31 104 GLN A N 1
ATOM 810 C CA . GLN A 1 104 ? -1.797 2.390 -2.683 1.00 83.31 104 GLN A CA 1
ATOM 811 C C . GLN A 1 104 ? -3.238 1.985 -3.028 1.00 83.31 104 GLN A C 1
ATOM 813 O O . GLN A 1 104 ? -3.471 0.862 -3.477 1.00 83.31 104 GLN A O 1
ATOM 818 N N . LEU A 1 105 ? -4.196 2.909 -2.878 1.00 85.12 105 LEU A N 1
ATOM 819 C CA . LEU A 1 105 ? -5.596 2.673 -3.232 1.00 85.12 105 LEU A CA 1
ATOM 820 C C . LEU A 1 105 ? -5.770 2.382 -4.723 1.00 85.12 105 LEU A C 1
ATOM 822 O O . LEU A 1 105 ? -6.378 1.377 -5.074 1.00 85.12 105 LEU A O 1
ATOM 826 N N . ARG A 1 106 ? -5.216 3.230 -5.600 1.00 83.56 106 ARG A N 1
ATOM 827 C CA . ARG A 1 106 ? -5.332 3.053 -7.057 1.00 83.56 106 ARG A CA 1
ATOM 828 C C . ARG A 1 106 ? -4.779 1.714 -7.513 1.00 83.56 106 ARG A C 1
ATOM 830 O O . ARG A 1 106 ? -5.334 1.119 -8.429 1.00 83.56 106 ARG A O 1
ATOM 837 N N . LEU A 1 107 ? -3.707 1.241 -6.882 1.00 82.69 107 LEU A N 1
ATOM 838 C CA . LEU A 1 107 ? -3.154 -0.066 -7.195 1.00 82.69 107 LEU A CA 1
ATOM 839 C C . LEU A 1 107 ? -4.089 -1.200 -6.756 1.00 82.69 107 LEU A C 1
ATOM 841 O O . LEU A 1 107 ? -4.328 -2.118 -7.536 1.00 82.69 107 LEU A O 1
ATOM 845 N N . CYS A 1 108 ? -4.663 -1.109 -5.550 1.00 83.44 108 CYS A N 1
ATOM 846 C CA . CYS A 1 108 ? -5.673 -2.064 -5.086 1.00 83.44 108 CYS A CA 1
ATOM 847 C C . CYS A 1 108 ? -6.882 -2.106 -6.028 1.00 83.44 108 CYS A C 1
ATOM 849 O O . CYS A 1 108 ? -7.319 -3.187 -6.406 1.00 83.44 108 CYS A O 1
ATOM 851 N N . GLU A 1 109 ? -7.386 -0.940 -6.436 1.00 85.06 109 GLU A N 1
ATOM 852 C CA . GLU A 1 109 ? -8.541 -0.814 -7.328 1.00 85.06 109 GLU A CA 1
ATOM 853 C C . GLU A 1 109 ? -8.245 -1.353 -8.734 1.00 85.06 109 GLU A C 1
ATOM 855 O O . GLU A 1 109 ? -9.044 -2.117 -9.271 1.00 85.06 109 GLU A O 1
ATOM 860 N N . ALA A 1 110 ? -7.094 -1.001 -9.316 1.00 81.00 110 ALA A N 1
ATOM 861 C CA . ALA A 1 110 ? -6.722 -1.422 -10.667 1.00 81.00 110 ALA A CA 1
ATOM 862 C C . ALA A 1 110 ? -6.465 -2.931 -10.773 1.00 81.00 110 ALA A C 1
ATOM 864 O O . ALA A 1 110 ? -6.823 -3.533 -11.783 1.00 81.00 110 ALA A O 1
ATOM 865 N N . GLY A 1 111 ? -5.859 -3.533 -9.747 1.00 75.31 111 GLY A N 1
ATOM 866 C CA . GLY A 1 111 ? -5.568 -4.967 -9.732 1.00 75.31 111 GLY A CA 1
ATOM 867 C C . GLY A 1 111 ? -6.603 -5.831 -9.013 1.00 75.31 111 GLY A C 1
ATOM 868 O O . GLY A 1 111 ? -6.449 -7.047 -8.947 1.00 75.31 111 GLY A O 1
ATOM 869 N N . GLY A 1 112 ? -7.659 -5.231 -8.453 1.00 76.50 112 GLY A N 1
ATOM 870 C CA . GLY A 1 112 ? -8.687 -5.954 -7.698 1.00 76.50 112 GLY A CA 1
ATOM 871 C C . GLY A 1 112 ? -8.161 -6.639 -6.430 1.00 76.50 112 GLY A C 1
ATOM 872 O O . GLY A 1 112 ? -8.735 -7.629 -5.974 1.00 76.50 112 GLY A O 1
ATOM 873 N N . PHE A 1 113 ? -7.065 -6.140 -5.858 1.00 79.69 113 PHE A N 1
ATOM 874 C CA . PHE A 1 113 ? -6.387 -6.767 -4.723 1.00 79.69 113 PHE A CA 1
ATOM 875 C C . PHE A 1 113 ? -7.184 -6.594 -3.430 1.00 79.69 113 PHE A C 1
ATOM 877 O O . PHE A 1 113 ? -7.834 -5.571 -3.229 1.00 79.69 113 PHE A O 1
A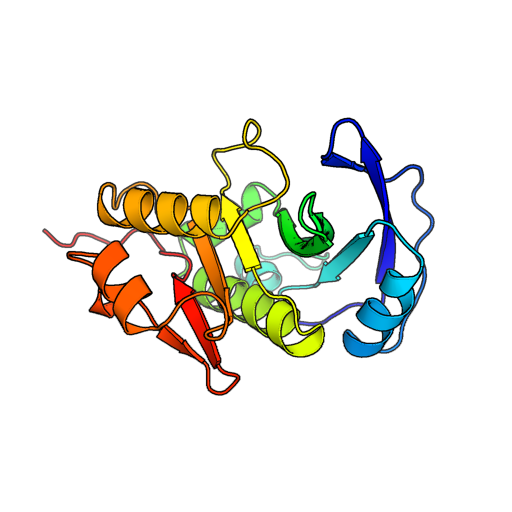TOM 884 N N . GLY A 1 114 ? -7.154 -7.592 -2.544 1.00 78.62 114 GLY A N 1
ATOM 885 C CA . GLY A 1 114 ? -7.988 -7.606 -1.340 1.00 78.62 114 GLY A CA 1
ATOM 886 C C . GLY A 1 114 ? -7.420 -6.807 -0.166 1.00 78.62 114 GLY A C 1
ATOM 887 O O . GLY A 1 114 ? -8.191 -6.193 0.573 1.00 78.62 114 GLY A O 1
ATOM 888 N N . ILE A 1 115 ? -6.096 -6.829 0.030 1.00 81.00 115 ILE A N 1
ATOM 889 C CA . ILE A 1 115 ? -5.423 -6.270 1.212 1.00 81.00 115 ILE A CA 1
ATOM 890 C C . ILE A 1 115 ? -4.081 -5.641 0.818 1.00 81.00 115 ILE A C 1
ATOM 892 O O . ILE A 1 115 ? -3.279 -6.233 0.095 1.00 81.00 115 ILE A O 1
ATOM 896 N N . SER A 1 116 ? -3.797 -4.466 1.374 1.00 81.44 116 SER A N 1
ATOM 897 C CA . SER A 1 116 ? -2.476 -3.846 1.371 1.00 81.44 116 SER A CA 1
ATOM 898 C C . SER A 1 116 ? -2.169 -3.241 2.739 1.00 81.44 116 SER A C 1
ATOM 900 O O . SER A 1 116 ? -3.004 -2.546 3.322 1.00 81.44 116 SER A O 1
ATOM 902 N N . ILE A 1 117 ? -0.962 -3.492 3.247 1.00 76.50 117 ILE A N 1
ATOM 903 C CA . ILE A 1 117 ? -0.447 -2.891 4.481 1.00 76.50 117 ILE A CA 1
ATOM 904 C C . ILE A 1 117 ? 0.931 -2.310 4.191 1.00 76.50 117 ILE A C 1
ATOM 906 O O . ILE A 1 117 ? 1.810 -3.016 3.704 1.00 76.50 117 ILE A O 1
ATOM 910 N N . TYR A 1 118 ? 1.133 -1.051 4.556 1.00 75.69 118 TYR A N 1
ATOM 911 C CA . TYR A 1 118 ? 2.455 -0.442 4.643 1.00 75.69 118 TYR A CA 1
ATOM 912 C C . TYR A 1 118 ? 2.853 -0.278 6.107 1.00 75.69 118 TYR A C 1
ATOM 914 O O . TYR A 1 118 ? 2.094 0.348 6.829 1.00 75.69 118 TYR A O 1
ATOM 922 N N . ASP A 1 119 ? 4.014 -0.772 6.544 1.00 69.69 119 ASP A N 1
ATOM 923 C CA . ASP A 1 119 ? 4.524 -0.628 7.921 1.00 69.69 119 ASP A CA 1
ATOM 924 C C . ASP A 1 119 ? 6.052 -0.423 7.893 1.00 69.69 119 ASP A C 1
ATOM 926 O O . ASP A 1 119 ? 6.791 -1.398 7.778 1.00 69.69 119 ASP A O 1
ATOM 930 N N . GLU A 1 120 ? 6.527 0.827 7.968 1.00 58.84 120 GLU A N 1
ATOM 931 C CA . GLU A 1 120 ? 7.964 1.161 7.846 1.00 58.84 120 GLU A CA 1
ATOM 932 C C . GLU A 1 120 ? 8.825 0.548 8.965 1.00 58.84 120 GLU A C 1
ATOM 934 O O . GLU A 1 120 ? 9.898 0.013 8.710 1.00 58.84 120 GLU A O 1
ATOM 939 N N . GLU A 1 121 ? 8.333 0.547 10.207 1.00 52.78 121 GLU A N 1
ATOM 940 C CA . GLU A 1 121 ? 9.108 0.121 11.384 1.00 52.78 121 GLU A CA 1
ATOM 941 C C . GLU A 1 121 ? 9.262 -1.407 11.503 1.00 52.78 121 GLU A C 1
ATOM 943 O O . GLU A 1 121 ? 9.792 -1.911 12.498 1.00 52.78 121 GLU A O 1
ATOM 948 N N . ASN A 1 122 ? 8.747 -2.179 10.544 1.00 54.09 122 ASN A N 1
ATOM 949 C CA . ASN A 1 122 ? 8.500 -3.601 10.742 1.00 54.09 122 ASN A CA 1
ATOM 950 C C . ASN A 1 122 ? 9.069 -4.487 9.637 1.00 54.09 122 ASN A C 1
ATOM 952 O O . ASN A 1 122 ? 8.362 -5.284 9.019 1.00 54.09 122 ASN A O 1
ATOM 956 N N . HIS A 1 123 ? 10.389 -4.419 9.474 1.00 52.97 123 HIS A N 1
ATOM 957 C CA . HIS A 1 123 ? 11.166 -5.347 8.644 1.00 52.97 123 HIS A CA 1
ATOM 958 C C . HIS A 1 123 ? 11.118 -6.814 9.130 1.00 52.97 123 HIS A C 1
ATOM 960 O O . HIS A 1 123 ? 11.669 -7.695 8.478 1.00 52.97 123 HIS A O 1
ATOM 966 N N . SER A 1 124 ? 10.493 -7.093 10.281 1.00 52.31 124 SER A N 1
ATOM 967 C CA . SER A 1 124 ? 10.427 -8.417 10.915 1.00 52.31 124 SER A CA 1
ATOM 968 C C . SER A 1 124 ? 9.048 -9.086 10.840 1.00 52.31 124 SER A C 1
ATOM 970 O O . SER A 1 124 ? 8.879 -10.198 11.349 1.00 52.31 124 SER A O 1
ATOM 972 N N . ARG A 1 125 ? 8.047 -8.455 10.213 1.00 55.59 125 ARG A N 1
ATOM 973 C CA . ARG A 1 125 ? 6.714 -9.055 10.045 1.00 55.59 125 ARG A CA 1
ATOM 974 C C . ARG A 1 125 ? 6.687 -10.088 8.931 1.00 55.59 125 ARG A C 1
ATOM 976 O O . ARG A 1 125 ? 7.431 -9.996 7.971 1.00 55.59 125 ARG A O 1
ATOM 983 N N . ALA A 1 126 ? 5.757 -11.037 9.028 1.00 55.44 126 ALA A N 1
ATOM 984 C CA . ALA A 1 126 ? 5.455 -11.895 7.894 1.00 55.44 126 ALA A CA 1
ATOM 985 C C . ALA A 1 126 ? 5.073 -11.016 6.678 1.00 55.44 126 ALA A C 1
ATOM 987 O O . ALA A 1 126 ? 4.229 -10.128 6.830 1.00 55.44 126 ALA A O 1
ATOM 988 N N . PRO A 1 127 ? 5.659 -11.263 5.496 1.00 53.72 127 PRO A N 1
ATOM 989 C CA . PRO A 1 127 ? 5.486 -10.439 4.295 1.00 53.72 127 PRO A CA 1
ATOM 990 C C . PRO A 1 127 ? 4.037 -10.374 3.808 1.00 53.72 127 PRO A C 1
ATOM 992 O O . PRO A 1 127 ? 3.661 -9.435 3.116 1.00 53.72 127 PRO A O 1
ATOM 995 N N . VAL A 1 128 ? 3.205 -11.343 4.200 1.00 56.97 128 VAL A N 1
ATOM 996 C CA . VAL A 1 128 ? 1.814 -11.428 3.764 1.00 56.97 128 VAL A CA 1
ATOM 997 C C . VAL A 1 128 ? 0.877 -10.978 4.894 1.00 56.97 128 VAL A C 1
ATOM 999 O O . VAL A 1 128 ? 0.755 -11.652 5.926 1.00 56.97 128 VAL A O 1
ATOM 1002 N N . PRO A 1 129 ? 0.171 -9.850 4.731 1.00 64.12 129 PRO A N 1
ATOM 1003 C CA . PRO A 1 129 ? -0.877 -9.425 5.620 1.00 64.12 129 PRO A CA 1
ATOM 1004 C C . PRO A 1 129 ? -2.140 -10.256 5.380 1.00 64.12 129 PRO A C 1
ATOM 1006 O O . PRO A 1 129 ? -2.892 -10.031 4.441 1.00 64.12 129 PRO A O 1
ATOM 1009 N N . THR A 1 130 ? -2.421 -11.188 6.286 1.00 75.50 130 THR A N 1
ATOM 1010 C CA . THR A 1 130 ? -3.774 -11.743 6.405 1.00 75.50 130 THR A CA 1
ATOM 1011 C C . THR A 1 130 ? -4.755 -10.642 6.819 1.00 75.50 130 THR A C 1
ATOM 1013 O O . THR A 1 130 ? -4.355 -9.606 7.367 1.00 75.50 130 THR A O 1
ATOM 1016 N N . LEU A 1 131 ? -6.062 -10.888 6.682 1.00 81.50 131 LEU A N 1
ATOM 1017 C CA . LEU A 1 131 ? -7.077 -10.000 7.265 1.00 81.50 131 LEU A CA 1
ATOM 1018 C C . LEU A 1 131 ? -6.813 -9.753 8.759 1.00 81.50 131 LEU A C 1
ATOM 1020 O O . LEU A 1 131 ? -6.930 -8.628 9.239 1.00 81.50 131 LEU A O 1
ATOM 1024 N N . ARG A 1 132 ? -6.358 -10.778 9.491 1.00 83.69 132 ARG A N 1
ATOM 1025 C CA . ARG A 1 132 ? -5.980 -10.634 10.898 1.00 83.69 132 ARG A CA 1
ATOM 1026 C C . ARG A 1 132 ? -4.828 -9.645 11.093 1.00 83.69 132 ARG A C 1
ATOM 1028 O O . ARG A 1 132 ? -4.872 -8.851 12.032 1.00 83.69 132 ARG A O 1
ATOM 1035 N N . ASN A 1 133 ? -3.824 -9.668 10.222 1.00 79.94 133 ASN A N 1
ATOM 1036 C CA . ASN A 1 133 ? -2.714 -8.716 10.265 1.00 79.94 133 ASN A CA 1
ATOM 1037 C C . ASN A 1 133 ? -3.206 -7.287 10.001 1.00 79.94 133 ASN A C 1
ATOM 1039 O O . ASN A 1 133 ? -2.765 -6.371 10.696 1.00 79.94 133 ASN A O 1
ATOM 1043 N N . ALA A 1 134 ? -4.163 -7.108 9.084 1.00 82.00 134 ALA A N 1
ATOM 1044 C CA . ALA A 1 134 ? -4.809 -5.818 8.835 1.00 82.00 134 ALA A CA 1
ATOM 1045 C C . ALA A 1 134 ? -5.576 -5.319 10.067 1.00 82.00 134 ALA A C 1
ATOM 1047 O O . ALA A 1 134 ? -5.372 -4.186 10.499 1.00 82.00 134 ALA A O 1
ATOM 1048 N N . GLU A 1 135 ? -6.371 -6.172 10.717 1.00 87.31 135 GLU A N 1
ATOM 1049 C CA . GLU A 1 135 ? -7.075 -5.788 11.946 1.00 87.31 135 GLU A CA 1
ATOM 1050 C C . GLU A 1 135 ? -6.117 -5.402 13.083 1.00 87.31 135 GLU A C 1
ATOM 1052 O O . GLU A 1 135 ? -6.369 -4.454 13.831 1.00 87.31 135 GLU A O 1
ATOM 1057 N N . VAL A 1 136 ? -5.023 -6.154 13.243 1.00 84.56 136 VAL A N 1
ATOM 1058 C CA . VAL A 1 136 ? -3.995 -5.879 14.257 1.00 84.56 136 VAL A CA 1
ATOM 1059 C C . VAL A 1 136 ? -3.273 -4.572 13.948 1.00 84.56 136 VAL A C 1
ATOM 1061 O O . VAL A 1 136 ? -3.019 -3.794 14.865 1.00 84.56 136 VAL A O 1
ATOM 1064 N N . ALA A 1 137 ? -2.958 -4.315 12.679 1.00 80.44 137 ALA A N 1
ATOM 1065 C CA . ALA A 1 137 ? -2.367 -3.064 12.224 1.00 80.44 137 ALA A CA 1
ATOM 1066 C C . ALA A 1 137 ? -3.267 -1.871 12.577 1.00 80.44 137 ALA A C 1
ATOM 1068 O O . ALA A 1 137 ? -2.819 -0.964 13.275 1.00 80.44 137 ALA A O 1
ATOM 1069 N N . VAL A 1 138 ? -4.548 -1.929 12.208 1.00 82.81 138 VAL A N 1
ATOM 1070 C CA . VAL A 1 138 ? -5.541 -0.893 12.530 1.00 82.81 138 VAL A CA 1
ATOM 1071 C C . VAL A 1 138 ? -5.616 -0.626 14.034 1.00 82.81 138 VAL A C 1
ATOM 1073 O O . VAL A 1 138 ? -5.466 0.515 14.472 1.00 82.81 138 VAL A O 1
ATOM 1076 N N . LYS A 1 139 ? -5.767 -1.682 14.844 1.00 83.75 139 LYS A N 1
ATOM 1077 C CA . LYS A 1 139 ? -5.800 -1.568 16.311 1.00 83.75 139 LYS A CA 1
ATOM 1078 C C . LYS A 1 139 ? -4.531 -0.946 16.884 1.00 83.75 139 LYS A C 1
ATOM 1080 O O . LYS A 1 139 ? -4.593 -0.194 17.852 1.00 83.75 139 LYS A O 1
ATOM 1085 N N . ARG A 1 140 ? -3.367 -1.277 16.321 1.00 78.50 140 ARG A N 1
ATOM 1086 C CA . ARG A 1 140 ? -2.082 -0.740 16.783 1.00 78.50 140 ARG A CA 1
ATOM 1087 C C . ARG A 1 140 ? -2.008 0.772 16.559 1.00 78.50 140 ARG A C 1
ATOM 1089 O O . ARG A 1 140 ? -1.586 1.474 17.467 1.00 78.50 140 ARG A O 1
ATOM 1096 N N . ILE A 1 141 ? -2.453 1.264 15.399 1.00 74.50 141 ILE A N 1
ATOM 1097 C CA . ILE A 1 141 ? -2.483 2.707 15.081 1.00 74.50 141 ILE A CA 1
ATOM 1098 C C . ILE A 1 141 ? -3.477 3.457 15.965 1.00 74.50 141 ILE A C 1
ATOM 1100 O O . ILE A 1 141 ? -3.203 4.574 16.402 1.00 74.50 141 ILE A O 1
ATOM 1104 N N . ALA A 1 1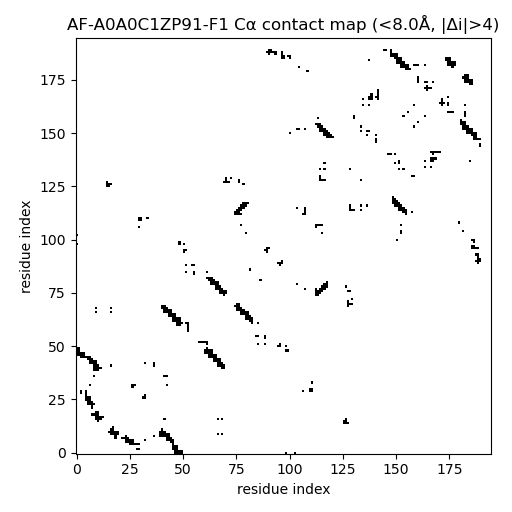42 ? -4.637 2.845 16.216 1.00 76.19 142 ALA A N 1
ATOM 1105 C CA . ALA A 1 142 ? -5.657 3.408 17.090 1.00 76.19 142 ALA A CA 1
ATOM 1106 C C . ALA A 1 142 ? -5.115 3.677 18.503 1.00 76.19 142 ALA A C 1
ATOM 1108 O O . ALA A 1 142 ? -5.463 4.683 19.115 1.00 76.19 142 ALA A O 1
ATOM 1109 N N . ASN A 1 143 ? -4.238 2.795 18.993 1.00 74.69 143 ASN A N 1
ATOM 1110 C CA . ASN A 1 143 ? -3.689 2.853 20.347 1.00 74.69 143 ASN A CA 1
ATOM 1111 C C . ASN A 1 143 ? -2.396 3.678 20.476 1.00 74.69 143 ASN A C 1
ATOM 1113 O O . ASN A 1 143 ? -2.041 4.046 21.593 1.00 74.69 143 ASN A O 1
ATOM 1117 N N . ASP A 1 144 ? -1.681 3.956 19.381 1.00 70.75 144 ASP A N 1
ATOM 1118 C CA . ASP A 1 144 ? -0.429 4.724 19.400 1.00 70.75 144 ASP A CA 1
ATOM 1119 C C . ASP A 1 144 ? -0.380 5.753 18.252 1.00 70.75 144 ASP A C 1
ATOM 1121 O O . ASP A 1 144 ? 0.070 5.443 17.142 1.00 70.75 144 ASP A O 1
ATOM 1125 N N . PRO A 1 145 ? -0.822 7.001 18.497 1.00 56.75 145 PRO A N 1
ATOM 1126 C CA . PRO A 1 145 ? -0.854 8.045 17.477 1.00 56.75 145 PRO A CA 1
ATOM 1127 C C . PRO A 1 145 ? 0.539 8.503 17.024 1.00 56.75 145 PRO A C 1
ATOM 1129 O O . PRO A 1 145 ? 0.648 9.128 15.970 1.00 56.75 145 PRO A O 1
ATOM 1132 N N . LYS A 1 146 ? 1.614 8.172 17.759 1.00 58.22 146 LYS A N 1
ATOM 1133 C CA . LYS A 1 146 ? 2.991 8.470 17.328 1.00 58.22 146 LYS A CA 1
ATOM 1134 C C . LYS A 1 146 ? 3.477 7.516 16.233 1.00 58.22 146 LYS A C 1
ATOM 1136 O O . LYS A 1 146 ? 4.454 7.828 15.562 1.00 58.22 146 LYS A O 1
ATOM 1141 N N . ARG A 1 147 ? 2.775 6.402 15.992 1.00 60.16 147 ARG A N 1
ATOM 1142 C CA . ARG A 1 147 ? 3.077 5.418 14.937 1.00 60.16 147 ARG A CA 1
ATOM 1143 C C . ARG A 1 147 ? 2.307 5.687 13.639 1.00 60.16 147 ARG A C 1
ATOM 1145 O O . ARG A 1 147 ? 1.747 4.767 13.044 1.00 60.16 147 ARG A O 1
ATOM 1152 N N . GLY A 1 148 ? 2.295 6.941 13.174 1.00 55.25 148 GLY A N 1
ATOM 1153 C CA . GLY A 1 148 ? 1.683 7.388 11.902 1.00 55.25 148 GLY A CA 1
ATOM 1154 C C . GLY A 1 148 ? 2.331 6.822 10.622 1.00 55.25 148 GLY A C 1
ATOM 1155 O O . GLY A 1 148 ? 2.097 7.301 9.513 1.00 55.25 148 GLY A O 1
ATOM 1156 N N . TYR A 1 149 ? 3.158 5.791 10.761 1.00 68.50 149 TYR A N 1
ATOM 1157 C CA . TYR A 1 149 ? 3.951 5.164 9.707 1.00 68.50 149 TYR A CA 1
ATOM 1158 C C . TYR A 1 149 ? 3.237 3.997 9.030 1.00 68.50 149 TYR A C 1
ATOM 1160 O O . TYR A 1 149 ? 3.882 3.191 8.373 1.00 68.50 149 TYR A O 1
ATOM 1168 N N . 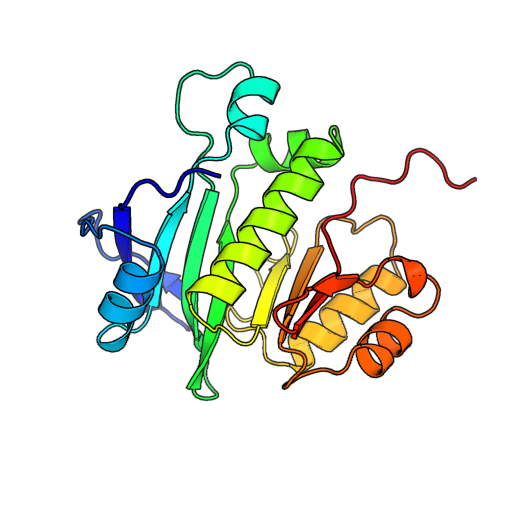LEU A 1 150 ? 1.925 3.870 9.225 1.00 76.00 150 LEU A N 1
ATOM 1169 C CA . LEU A 1 150 ? 1.160 2.717 8.780 1.00 76.00 150 LEU A CA 1
ATOM 1170 C C . LEU A 1 150 ? -0.053 3.167 7.973 1.00 76.00 150 LEU A C 1
ATOM 1172 O O . LEU A 1 150 ? -0.802 4.037 8.410 1.00 76.00 150 LEU A O 1
ATOM 1176 N N . SER A 1 151 ? -0.225 2.558 6.803 1.00 82.06 151 SER A N 1
ATOM 1177 C CA . SER A 1 151 ? -1.396 2.724 5.941 1.00 82.06 151 SER A CA 1
ATOM 1178 C C . SER A 1 151 ? -1.964 1.348 5.615 1.00 82.06 151 SER A C 1
ATOM 1180 O O . SER A 1 151 ? -1.214 0.419 5.297 1.00 82.06 151 SER A O 1
ATOM 1182 N N . VAL A 1 152 ? -3.282 1.195 5.721 1.00 85.31 152 VAL A N 1
ATOM 1183 C CA . VAL A 1 152 ? -3.984 -0.075 5.496 1.00 85.31 152 VAL A CA 1
ATOM 1184 C C . VAL A 1 152 ? -5.125 0.152 4.514 1.00 85.31 152 VAL A C 1
ATOM 1186 O O . VAL A 1 152 ? -5.990 0.992 4.748 1.00 85.31 152 VAL A O 1
ATOM 1189 N N . VAL A 1 153 ? -5.153 -0.628 3.437 1.00 88.19 153 VAL A N 1
ATOM 1190 C CA . VAL A 1 153 ? -6.240 -0.651 2.453 1.00 88.19 153 VAL A CA 1
ATOM 1191 C C . VAL A 1 153 ? -6.804 -2.065 2.409 1.00 88.19 153 VAL A C 1
ATOM 1193 O O . VAL A 1 153 ? -6.059 -3.023 2.215 1.00 88.19 153 VAL A O 1
ATOM 1196 N N . VAL A 1 154 ? -8.110 -2.216 2.621 1.00 88.44 154 VAL A N 1
ATOM 1197 C CA . VAL A 1 154 ? -8.782 -3.525 2.639 1.00 88.44 154 VAL A CA 1
ATOM 1198 C C . VAL A 1 154 ? -10.085 -3.443 1.864 1.00 88.44 154 VAL A C 1
ATOM 1200 O O . VAL A 1 154 ? -10.876 -2.527 2.062 1.00 88.44 154 VAL A O 1
ATOM 1203 N N . SER A 1 155 ? -10.334 -4.416 0.996 1.00 89.25 155 SER A N 1
ATOM 1204 C CA . SER A 1 155 ? -11.612 -4.552 0.302 1.00 89.25 155 SER A CA 1
ATOM 1205 C C . SER A 1 155 ? -12.763 -4.673 1.304 1.00 89.25 155 SER A C 1
ATOM 1207 O O . SER A 1 155 ? -12.709 -5.469 2.243 1.00 89.25 155 SER A O 1
ATOM 1209 N N . SER A 1 156 ? -13.850 -3.940 1.070 1.00 91.38 156 SER A N 1
ATOM 1210 C CA . SER A 1 156 ? -15.073 -4.001 1.885 1.00 91.38 156 SER A CA 1
ATOM 1211 C C . SER A 1 156 ? -15.725 -5.386 1.901 1.00 91.38 156 SER A C 1
ATOM 1213 O O . SER A 1 156 ? -16.463 -5.707 2.829 1.00 91.38 156 SER A O 1
ATOM 1215 N N . LYS A 1 157 ? -15.401 -6.239 0.917 1.00 90.06 157 LYS A N 1
ATOM 1216 C CA . LYS A 1 157 ? -15.797 -7.657 0.890 1.00 90.06 157 LYS A CA 1
ATOM 1217 C C . LYS A 1 157 ? -15.113 -8.481 1.988 1.00 90.06 157 LYS A C 1
ATOM 1219 O O . LYS A 1 157 ? -15.636 -9.521 2.371 1.00 90.06 157 LYS A O 1
ATOM 1224 N N . LEU A 1 158 ? -13.948 -8.036 2.463 1.00 87.94 158 LEU A N 1
ATOM 1225 C CA . LEU A 1 158 ? -13.149 -8.696 3.500 1.00 87.94 158 LEU A CA 1
ATOM 1226 C C . LEU A 1 158 ? -13.323 -8.034 4.872 1.00 87.94 158 LEU A C 1
ATOM 1228 O O . LEU A 1 158 ? -13.342 -8.724 5.889 1.00 87.94 158 LEU A O 1
ATOM 1232 N N . MET A 1 159 ? -13.460 -6.707 4.917 1.00 91.38 159 MET A N 1
ATOM 1233 C CA . MET A 1 159 ? -13.676 -5.951 6.152 1.00 91.38 159 MET A CA 1
ATOM 1234 C C . MET A 1 159 ? -14.683 -4.831 5.923 1.00 91.38 159 MET A C 1
ATOM 1236 O O . MET A 1 159 ? -14.416 -3.914 5.153 1.00 91.38 159 MET A O 1
ATOM 1240 N N . SER A 1 160 ? -15.814 -4.862 6.630 1.00 93.44 160 SER A N 1
ATOM 1241 C CA . SER A 1 160 ? -16.803 -3.787 6.527 1.00 93.44 160 SER A CA 1
ATOM 1242 C C . SER A 1 160 ? -16.276 -2.467 7.104 1.00 93.44 160 SER A C 1
ATOM 1244 O O . SER A 1 160 ? -15.374 -2.447 7.952 1.00 93.44 160 SER A O 1
ATOM 1246 N N . TYR A 1 161 ? -16.875 -1.356 6.674 1.00 93.69 161 TYR A N 1
ATOM 1247 C CA . TYR A 1 161 ? -16.551 -0.028 7.191 1.00 93.69 161 TYR A CA 1
ATOM 1248 C C . TYR A 1 161 ? -16.813 0.075 8.702 1.00 93.69 161 TYR A C 1
ATOM 1250 O O . TYR A 1 161 ? -15.989 0.596 9.447 1.00 93.69 161 TYR A O 1
ATOM 1258 N N . GLU A 1 162 ? -17.905 -0.510 9.191 1.00 94.12 162 GLU A N 1
ATOM 1259 C CA . GLU A 1 162 ? -18.267 -0.521 10.613 1.00 94.12 162 GLU A CA 1
ATOM 1260 C C . GLU A 1 162 ? -17.251 -1.310 11.439 1.00 94.12 162 GLU A C 1
ATOM 1262 O O . GLU A 1 162 ? -16.844 -0.870 12.517 1.00 94.12 162 GLU A O 1
ATOM 1267 N N . ARG A 1 163 ? -16.804 -2.467 10.926 1.00 93.56 163 ARG A N 1
ATOM 1268 C CA . ARG A 1 163 ? -15.760 -3.264 11.575 1.00 93.56 163 ARG A CA 1
ATOM 1269 C C . ARG A 1 163 ? -14.471 -2.465 11.672 1.00 93.56 163 ARG A C 1
ATOM 1271 O O . ARG A 1 163 ? -13.867 -2.418 12.739 1.00 93.56 163 ARG A O 1
ATOM 1278 N N . ALA A 1 164 ? -14.075 -1.823 10.585 1.00 90.31 164 ALA A N 1
ATOM 1279 C CA . ALA A 1 164 ? -12.908 -0.966 10.555 1.00 90.31 164 ALA A CA 1
ATOM 1280 C C . ALA A 1 164 ? -13.006 0.184 11.565 1.00 90.31 164 ALA A C 1
ATOM 1282 O O . ALA A 1 164 ? -12.128 0.308 12.415 1.00 90.31 164 ALA A O 1
ATOM 1283 N N . CYS A 1 165 ? -14.097 0.952 11.564 1.00 91.12 165 CYS A N 1
ATOM 1284 C CA . CYS A 1 165 ? -14.343 2.012 12.547 1.00 91.12 165 CYS A CA 1
ATOM 1285 C C . CYS A 1 165 ? -14.295 1.490 13.991 1.00 91.12 165 CYS A C 1
ATOM 1287 O O . CYS A 1 165 ? -13.682 2.109 14.857 1.00 91.12 165 CYS A O 1
ATOM 1289 N N . SER A 1 166 ? -14.867 0.312 14.251 1.00 92.44 166 SER A N 1
ATOM 1290 C CA . SER A 1 166 ? -14.799 -0.333 15.567 1.00 92.44 166 SER A CA 1
ATOM 1291 C C . SER A 1 166 ? -13.363 -0.679 15.979 1.00 92.44 166 SER A C 1
ATOM 1293 O O . SER A 1 166 ? -12.998 -0.493 17.139 1.00 92.44 166 SER A O 1
ATOM 1295 N N . LEU A 1 167 ? -12.533 -1.156 15.047 1.00 90.50 167 LEU A N 1
ATOM 1296 C CA . LEU A 1 167 ? -11.115 -1.439 15.295 1.00 90.50 167 LEU A CA 1
ATOM 1297 C C . LEU A 1 167 ? -10.291 -0.155 15.493 1.00 90.50 167 LEU A C 1
ATOM 1299 O O . LEU A 1 167 ? -9.332 -0.172 16.262 1.00 90.50 167 LEU A O 1
ATOM 1303 N N . ALA A 1 168 ? -10.671 0.928 14.809 1.00 86.25 168 ALA A N 1
ATOM 1304 C CA . ALA A 1 168 ? -10.057 2.253 14.891 1.00 86.25 168 ALA A CA 1
ATOM 1305 C C . ALA A 1 168 ? -10.310 2.958 16.231 1.00 86.25 168 ALA A C 1
ATOM 1307 O O . ALA A 1 168 ? -9.566 3.867 16.605 1.00 86.25 168 ALA A O 1
ATOM 1308 N N . GLY A 1 169 ? -11.381 2.572 16.932 1.00 87.19 169 GLY A N 1
ATOM 1309 C CA . GLY A 1 169 ? -11.750 3.117 18.233 1.00 87.19 169 GLY A CA 1
ATOM 1310 C C . GLY A 1 169 ? -11.849 4.651 18.208 1.00 87.19 169 GLY A C 1
ATOM 1311 O O . GLY A 1 169 ? -12.634 5.181 17.422 1.00 87.19 169 GLY A O 1
ATOM 1312 N N . PRO A 1 170 ? -11.058 5.381 19.020 1.00 83.75 170 PRO A N 1
ATOM 1313 C CA . PRO A 1 170 ? -11.081 6.848 19.071 1.00 83.75 170 PRO A CA 1
ATOM 1314 C C . PRO A 1 170 ? -10.766 7.563 17.751 1.00 83.75 170 PRO A C 1
ATOM 1316 O O . PRO A 1 170 ? -10.953 8.768 17.677 1.00 83.75 170 PRO A O 1
ATOM 1319 N N . ARG A 1 171 ? -10.255 6.849 16.741 1.00 80.31 171 ARG A N 1
ATOM 1320 C CA . ARG A 1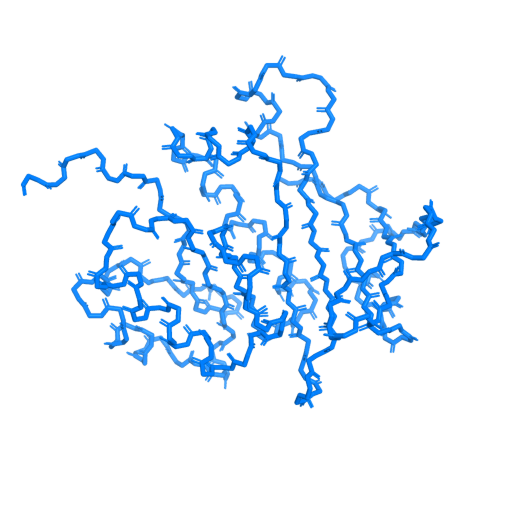 171 ? -9.873 7.396 15.430 1.00 80.31 171 ARG A CA 1
ATOM 1321 C C . ARG A 1 171 ? -10.828 6.961 14.317 1.00 80.31 171 ARG A C 1
ATOM 1323 O O . ARG A 1 171 ? -10.467 6.959 13.143 1.00 80.31 171 ARG A O 1
ATOM 1330 N N . ALA A 1 172 ? -12.046 6.550 14.670 1.00 86.62 172 ALA A N 1
ATOM 1331 C CA . ALA A 1 172 ? -13.048 6.101 13.709 1.00 86.62 172 ALA A CA 1
ATOM 1332 C C . ALA A 1 172 ? -13.339 7.142 12.610 1.00 86.62 172 ALA A C 1
ATOM 1334 O O . ALA A 1 172 ? -13.566 6.749 11.467 1.00 86.62 172 ALA A O 1
ATOM 1335 N N . GLU A 1 173 ? -13.266 8.452 12.896 1.00 85.69 173 GLU A N 1
ATOM 1336 C CA . GLU A 1 173 ? -13.503 9.491 11.877 1.00 85.69 173 GLU A CA 1
ATOM 1337 C C . GLU A 1 173 ? -12.452 9.522 10.750 1.00 85.69 173 GLU A C 1
ATOM 1339 O O . GLU A 1 173 ? -12.663 10.107 9.676 1.00 85.69 173 GLU A O 1
ATOM 1344 N N . GLU A 1 174 ? -11.304 8.896 10.987 1.00 84.19 174 GLU A N 1
ATOM 1345 C CA . GLU A 1 174 ? -10.179 8.867 10.061 1.00 84.19 174 GLU A CA 1
ATOM 1346 C C . GLU A 1 174 ? -10.285 7.717 9.058 1.00 84.19 174 GLU A C 1
ATOM 1348 O O . GLU A 1 174 ? -9.666 7.775 7.994 1.00 84.19 174 GLU A O 1
ATOM 1353 N N . VAL A 1 175 ? -11.118 6.716 9.352 1.00 87.81 175 VAL A N 1
ATOM 1354 C CA . VAL A 1 175 ? -11.416 5.615 8.437 1.00 87.81 175 VAL A CA 1
ATOM 1355 C C . VAL A 1 175 ? -12.228 6.144 7.268 1.00 87.81 175 VAL A C 1
ATOM 1357 O O . VAL A 1 175 ? -13.264 6.793 7.453 1.00 87.81 175 VAL A O 1
ATOM 1360 N N . LYS A 1 176 ? -11.784 5.844 6.048 1.00 90.19 176 LYS A N 1
ATOM 1361 C CA . LYS A 1 176 ? -12.485 6.217 4.813 1.00 90.19 176 LYS A CA 1
ATOM 1362 C C . LYS A 1 176 ? -12.977 4.980 4.074 1.00 90.19 176 LYS A C 1
ATOM 1364 O O . LYS A 1 176 ? -12.412 3.900 4.214 1.00 90.19 176 LYS A O 1
ATOM 1369 N N . LEU A 1 177 ? -14.021 5.159 3.274 1.00 90.25 177 LEU A N 1
ATOM 1370 C CA . LEU A 1 177 ? -14.517 4.169 2.324 1.00 90.25 177 LEU A CA 1
ATOM 1371 C C . LEU A 1 177 ? -14.397 4.770 0.920 1.00 90.25 177 LEU A C 1
ATOM 1373 O O . LEU A 1 177 ? -14.946 5.845 0.672 1.00 90.25 177 LEU A O 1
ATOM 1377 N N . SER A 1 178 ? -13.656 4.12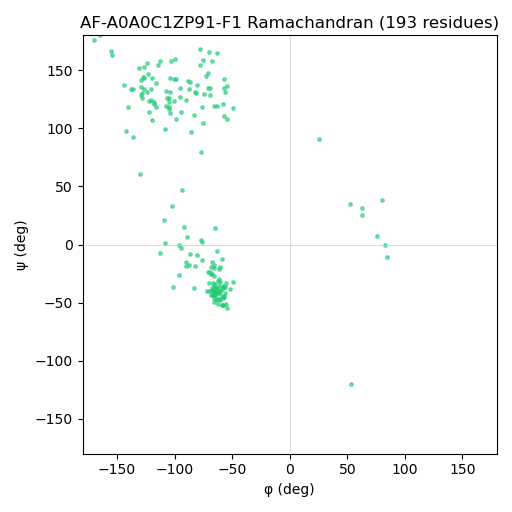3 0.019 1.00 90.44 178 SER A N 1
ATOM 1378 C CA . SER A 1 178 ? -13.586 4.545 -1.382 1.00 90.44 178 SER A CA 1
ATOM 1379 C C . SER A 1 178 ? -14.853 4.154 -2.138 1.00 90.44 178 SER A C 1
ATOM 1381 O O . SER A 1 178 ? -15.563 3.219 -1.765 1.00 90.44 178 SER A O 1
ATOM 1383 N N . ILE A 1 179 ? -15.109 4.844 -3.252 1.00 87.19 179 ILE A N 1
ATOM 1384 C CA . ILE A 1 179 ? -16.230 4.548 -4.158 1.00 87.19 179 ILE A CA 1
ATOM 1385 C C . ILE A 1 179 ? -16.120 3.123 -4.725 1.00 87.19 179 ILE A C 1
ATOM 1387 O O . ILE A 1 179 ? -17.136 2.463 -4.925 1.00 87.19 179 ILE A O 1
ATOM 1391 N N . ALA A 1 180 ? -14.899 2.617 -4.925 1.00 86.12 180 ALA A N 1
ATOM 1392 C CA . ALA A 1 180 ? -14.654 1.249 -5.380 1.00 86.12 180 ALA A CA 1
ATOM 1393 C C . ALA A 1 180 ? -14.826 0.188 -4.273 1.00 86.12 180 ALA A C 1
ATOM 1395 O O . ALA A 1 180 ? -14.588 -0.996 -4.506 1.00 86.12 180 ALA A O 1
ATOM 1396 N N . GLY A 1 181 ? -15.239 0.589 -3.066 1.00 89.88 181 GLY A N 1
ATOM 1397 C CA . GLY A 1 181 ? -15.517 -0.324 -1.965 1.00 89.88 181 GLY A CA 1
ATOM 1398 C C . GLY A 1 181 ? -14.265 -0.788 -1.232 1.00 89.88 181 GLY A C 1
ATOM 1399 O O . GLY A 1 181 ? -14.204 -1.947 -0.827 1.00 89.88 181 GLY A O 1
ATOM 1400 N N . TYR A 1 182 ? -13.284 0.091 -1.032 1.00 90.12 182 TYR A N 1
ATOM 1401 C CA . TYR A 1 182 ? -12.134 -0.169 -0.166 1.00 90.12 182 TYR A CA 1
ATOM 1402 C C . TYR A 1 182 ? -12.229 0.633 1.119 1.00 90.12 182 TYR A C 1
ATOM 1404 O O . TYR A 1 182 ? -12.467 1.835 1.091 1.00 90.12 182 TYR A O 1
ATOM 1412 N N . VAL A 1 183 ? -12.010 -0.021 2.250 1.00 87.69 183 VAL A N 1
ATOM 1413 C CA . VAL A 1 183 ? -11.789 0.636 3.531 1.00 87.69 183 VAL A CA 1
ATOM 1414 C C . VAL A 1 183 ? -10.329 1.064 3.616 1.00 87.69 183 VAL A C 1
ATOM 1416 O O . VAL A 1 183 ? -9.427 0.259 3.380 1.00 87.69 183 VAL A O 1
ATOM 1419 N N . LEU A 1 184 ? -10.105 2.318 3.996 1.00 85.50 184 LEU A N 1
ATOM 1420 C CA . LEU A 1 184 ? -8.785 2.908 4.145 1.00 85.50 184 LEU A CA 1
ATOM 1421 C C . LEU A 1 184 ? -8.544 3.397 5.563 1.00 85.50 184 LEU A C 1
ATOM 1423 O O . LEU A 1 184 ? -9.339 4.154 6.124 1.00 85.50 184 LEU A O 1
ATOM 1427 N N . PHE A 1 185 ? -7.370 3.046 6.061 1.00 83.31 185 PHE A N 1
ATOM 1428 C CA . PHE A 1 185 ? -6.676 3.732 7.135 1.00 83.31 185 PHE A CA 1
ATOM 1429 C C . PHE A 1 185 ? -5.484 4.436 6.509 1.00 83.31 185 PHE A C 1
ATOM 1431 O O . PHE A 1 185 ? -4.504 3.763 6.187 1.00 83.31 185 PHE A O 1
ATOM 1438 N N . PRO A 1 186 ? -5.588 5.745 6.248 1.00 73.88 186 PRO A N 1
ATOM 1439 C CA . PRO A 1 186 ? -4.584 6.459 5.483 1.00 73.88 186 PRO A CA 1
ATOM 1440 C C . PRO A 1 186 ? -3.280 6.606 6.265 1.00 73.88 186 PRO A C 1
ATOM 1442 O O . PRO A 1 186 ? -3.243 6.488 7.490 1.00 73.88 186 PRO A O 1
ATOM 1445 N N . PHE A 1 187 ? -2.221 6.970 5.546 1.00 68.44 187 PHE A N 1
ATOM 1446 C CA . PHE A 1 187 ? -1.049 7.553 6.174 1.00 68.44 187 PHE A CA 1
ATOM 1447 C C . PHE A 1 187 ? -1.420 8.771 7.009 1.00 68.44 187 PHE A C 1
ATOM 1449 O O . PHE A 1 187 ? -2.140 9.660 6.550 1.00 68.44 187 PHE A O 1
ATOM 1456 N N . PHE A 1 188 ? -0.836 8.856 8.198 1.00 62.31 188 PHE A N 1
ATOM 1457 C CA . PHE A 1 188 ? -0.954 10.038 9.031 1.00 62.31 188 PHE A CA 1
ATOM 1458 C C . PHE A 1 188 ? 0.359 10.806 8.976 1.00 62.31 188 PHE A C 1
ATOM 1460 O O . PHE A 1 188 ? 1.400 10.303 9.397 1.00 62.31 188 PHE A O 1
ATOM 1467 N N . ALA A 1 189 ? 0.313 12.042 8.476 1.00 47.62 189 ALA A N 1
ATOM 1468 C CA . ALA A 1 189 ? 1.302 13.017 8.914 1.00 47.62 189 ALA A CA 1
ATOM 1469 C C . ALA A 1 189 ? 1.183 13.114 10.450 1.00 47.62 189 ALA A C 1
ATOM 1471 O O . ALA A 1 189 ? 0.057 13.021 10.958 1.00 47.62 189 ALA A O 1
ATOM 1472 N N . PRO A 1 190 ? 2.286 13.272 11.204 1.00 47.94 190 PRO A N 1
ATOM 1473 C CA . PRO A 1 190 ? 2.209 13.587 12.619 1.00 47.94 190 PRO A CA 1
ATOM 1474 C C . PRO A 1 190 ? 1.240 14.756 12.761 1.00 47.94 190 PRO A C 1
ATOM 1476 O O . PRO A 1 190 ? 1.456 15.824 12.187 1.00 47.94 190 PRO A O 1
ATOM 1479 N N . THR A 1 191 ? 0.130 14.542 13.462 1.00 45.28 191 THR A N 1
ATOM 1480 C CA . THR A 1 191 ? -0.759 15.639 13.820 1.00 45.28 191 THR A CA 1
ATOM 1481 C C . THR A 1 191 ? 0.088 16.637 14.587 1.00 45.28 191 THR A C 1
ATOM 1483 O O . THR A 1 191 ? 0.531 16.341 15.698 1.00 45.28 191 THR A O 1
ATOM 1486 N N . VAL A 1 192 ? 0.347 17.795 13.982 1.00 39.50 192 VAL A N 1
ATOM 1487 C CA . VAL A 1 192 ? 0.864 18.957 14.698 1.00 39.50 192 VAL A CA 1
ATOM 1488 C C . VAL A 1 192 ? -0.115 19.192 15.845 1.00 39.50 192 VAL A C 1
ATOM 1490 O O . VAL A 1 192 ? -1.271 19.512 15.593 1.00 39.50 192 VAL A O 1
ATOM 1493 N N . GLY A 1 193 ? 0.334 18.891 17.067 1.00 42.78 193 GLY A N 1
ATOM 1494 C CA . GLY A 1 193 ? -0.367 19.050 18.342 1.00 42.78 193 GLY A CA 1
ATOM 1495 C C . GLY A 1 193 ? -1.895 19.035 18.282 1.00 42.78 193 GLY A C 1
ATOM 1496 O O . GLY A 1 193 ? -2.519 20.091 18.221 1.00 42.78 193 GLY A O 1
ATOM 1497 N N . ARG A 1 194 ? -2.517 17.861 18.420 1.00 39.12 194 ARG A N 1
ATOM 1498 C CA . ARG A 1 194 ? -3.771 17.826 19.184 1.00 39.12 194 ARG A CA 1
ATOM 1499 C C . ARG A 1 194 ? -3.340 17.743 20.650 1.00 39.12 194 ARG A C 1
ATOM 1501 O O . ARG A 1 194 ? -2.637 16.799 20.999 1.00 39.12 194 ARG A O 1
ATOM 1508 N N . GLY A 1 195 ? -3.609 18.839 21.364 1.00 36.06 195 GLY A N 1
ATOM 1509 C CA . GLY A 1 195 ? -3.039 19.234 22.660 1.00 36.06 195 GLY A CA 1
ATOM 1510 C C . GLY A 1 195 ? -3.119 18.211 23.779 1.00 36.06 195 GLY A C 1
ATOM 1511 O O . GLY A 1 195 ? -3.971 17.300 23.702 1.00 36.06 195 GLY A O 1
#

Sequence (195 aa):
MTFTGSIIQLYPHNGWPTVEGFDFSFVNSLADATLAATDWWGIGIECVSQVLIEGLGRTDAAEVYFNVFTGPDGQWTISYNELFRAFNLRLQLAEAAQNLTSMQLRLCEAGGFGISIYDEENHSRAPVPTLRNAEVAVKRIANDPKRGYLSVVVSSKLMSYERACSLAGPRAEEVKLSIAGYVLFPFFAPTVGRG

Organism: NCBI:txid215803

Mean predicted aligned error: 7.7 Å

Radius of gyration: 16.09 Å; Cα contacts (8 Å, |Δi|>4): 375; chains: 1; bounding box: 36×38×44 Å

Nearest PDB structures (foldseek):
  6i4l-assembly1_G  TM=4.861E-01  e=1.642E+00  Mus musculus
  8p26-assembly2_D  TM=2.949E-01  e=9.723E+00  Arabidopsis thaliana
  5k85-assembly2_B  TM=1.786E-01  e=5.374E+00  Cryptococcus neoformans H99

Secondary structure (DSSP, 8-state):
-EEEEEEEEEEEETTEEE-SS--EEE-SSHHHHHHHHTTSSEEEEEEE-HHHHHHHT-SS--EEEEEEEE-TTS-EEEEEEE-HHHHHHHHH-HHHHHHHHHHHHHHHHHHT-SEEEEETT-TTS-SS--HHHHHHHHHHHHH-TT---EEEEEETTTS-HHHHHHHHGGGGGG-EE-TTSEEEE------S---

Foldseek 3Di:
DDFPQWKAAFDQDVQDTDGPDDDIDGHDDLLRLLVVCPVGQWMKTWDADPVLCVLVVHPDGQTKIWIWGADPVRFIEIEIDGDPSLVVSVLVDVVSQVSVLVVVVVSCLSNVGFKYKYAPVPPPDRNGDDLVNLLVQLLVCLVDVVRLRMKMKGACVSPPLVNSLVSSPVCSVQWDADPSRIIINTRDRRPPDPD

pLDDT: mean 77.2, std 11.55, range [36.06, 94.12]